Protein AF-A0A1T5G515-F1 (afdb_monomer)

Nearest PDB structures (foldseek):
  6vbw-assembly1_J  TM=4.768E-01  e=9.302E+00  Vibrio cholerae

Solvent-accessible surface area (backbone atoms only — not comparable to full-atom values): 10973 Å² total; per-residue (Å²): 131,58,73,65,57,52,53,51,50,51,51,45,52,63,65,64,45,86,88,60,91,47,88,76,39,60,44,52,40,51,54,46,49,54,49,46,49,58,77,74,42,85,74,86,84,87,85,84,87,73,62,71,90,48,44,36,46,55,65,57,48,12,61,75,69,73,47,53,55,71,55,45,55,53,39,45,76,48,41,49,57,68,48,75,55,94,92,37,70,27,32,40,53,55,47,53,58,37,51,69,38,70,70,50,32,50,50,40,29,52,52,40,53,52,51,49,65,59,70,44,48,66,66,55,51,42,49,56,42,48,51,54,49,49,52,49,27,64,74,74,71,47,54,64,62,80,78,46,59,86,55,53,69,78,59,42,67,70,42,96,58,24,67,60,55,50,52,48,51,49,42,54,54,50,46,54,53,44,52,52,51,52,51,52,58,57,65,73,77,110

Radius of gyration: 21.49 Å; Cα contacts (8 Å, |Δi|>4): 144; chains: 1; bounding box: 54×38×51 Å

Sequence (190 aa):
MSDTIKLVFDQVLELLDEKNQKTNELSAVKLAFEKLFLETTDCGYIDYDYDIAELVSTEQAAEYLGVSKPTIYKYLNNGLEYKIINNVKKIPRVALKLWSDPVTSFEMQRIHQEKNSRAQTLEEKLEVIQGRITEYEIEYGGEFEHLYGNKSDSLIDGLDEAVDVFDWKGYIVQKNALLKQIQAKKGTNA

Structure (mmCIF, N/CA/C/O backbone):
data_AF-A0A1T5G515-F1
#
_entry.id   AF-A0A1T5G515-F1
#
loop_
_atom_site.group_PDB
_atom_site.id
_atom_site.type_symbol
_atom_site.label_atom_id
_atom_site.label_alt_id
_atom_site.label_comp_id
_atom_site.label_asym_id
_atom_site.label_entity_id
_atom_site.label_seq_id
_atom_site.pdbx_PDB_ins_code
_atom_site.Cartn_x
_atom_site.Cartn_y
_atom_site.Cartn_z
_atom_site.occupancy
_atom_site.B_iso_or_equiv
_atom_site.auth_seq_id
_atom_site.auth_comp_id
_atom_site.auth_asym_id
_atom_site.auth_atom_id
_atom_site.pdbx_PDB_model_num
ATOM 1 N N . MET A 1 1 ? -26.666 -2.417 -12.170 1.00 52.91 1 MET A N 1
ATOM 2 C CA . MET A 1 1 ? -25.825 -2.658 -10.980 1.00 52.91 1 MET A CA 1
ATOM 3 C C . MET A 1 1 ? -25.351 -4.096 -11.075 1.00 52.91 1 MET A C 1
ATOM 5 O O . MET A 1 1 ? -26.211 -4.951 -11.242 1.00 52.91 1 MET A O 1
ATOM 9 N N . SER A 1 2 ? -24.036 -4.332 -11.106 1.00 73.88 2 SER A N 1
ATOM 10 C CA . SER A 1 2 ? -23.461 -5.687 -11.166 1.00 73.88 2 SER A CA 1
ATOM 11 C C . SER A 1 2 ? -23.929 -6.515 -9.963 1.00 73.88 2 SER A C 1
ATOM 13 O O . SER A 1 2 ? -24.094 -5.954 -8.878 1.00 73.88 2 SER A O 1
ATOM 15 N N . ASP A 1 3 ? -24.129 -7.822 -10.137 1.00 74.62 3 ASP A N 1
ATOM 16 C CA . ASP A 1 3 ? -24.513 -8.732 -9.047 1.00 74.62 3 ASP A CA 1
ATOM 17 C C . ASP A 1 3 ? -23.474 -8.734 -7.910 1.00 74.62 3 ASP A C 1
ATOM 19 O O . ASP A 1 3 ? -23.836 -8.850 -6.742 1.00 74.62 3 ASP A O 1
ATOM 23 N N . THR A 1 4 ? -22.201 -8.479 -8.230 1.00 67.88 4 THR A N 1
ATOM 24 C CA . THR A 1 4 ? -21.120 -8.281 -7.250 1.00 67.88 4 THR A CA 1
ATOM 25 C C . THR A 1 4 ? -21.356 -7.051 -6.373 1.00 67.88 4 THR A C 1
ATOM 27 O O . THR A 1 4 ? -21.221 -7.127 -5.158 1.00 67.88 4 THR A O 1
ATOM 30 N N . ILE A 1 5 ? -21.790 -5.935 -6.969 1.00 64.38 5 ILE A N 1
ATOM 31 C CA . ILE A 1 5 ? -22.026 -4.678 -6.241 1.00 64.38 5 ILE A CA 1
ATOM 32 C C . ILE A 1 5 ? -23.189 -4.842 -5.264 1.00 64.38 5 ILE A C 1
ATOM 34 O O . ILE A 1 5 ? -23.110 -4.358 -4.140 1.00 64.38 5 ILE A O 1
ATOM 38 N N . LYS A 1 6 ? -24.256 -5.546 -5.668 1.00 69.62 6 LYS A N 1
ATOM 39 C CA . LYS A 1 6 ? -25.372 -5.853 -4.764 1.00 69.62 6 LYS A CA 1
ATOM 40 C C . LYS A 1 6 ? -24.917 -6.716 -3.593 1.00 69.62 6 LYS A C 1
ATOM 42 O O . LYS A 1 6 ? -25.224 -6.379 -2.461 1.00 69.62 6 LYS A O 1
ATOM 47 N N . LEU A 1 7 ? -24.126 -7.758 -3.857 1.00 73.38 7 LEU A N 1
ATOM 48 C CA . LEU A 1 7 ? -23.603 -8.638 -2.812 1.00 73.38 7 LEU A CA 1
ATOM 49 C C . LEU A 1 7 ? -22.759 -7.874 -1.780 1.00 73.38 7 LEU A C 1
ATOM 51 O O . LEU A 1 7 ? -22.952 -8.057 -0.582 1.00 73.38 7 LEU A O 1
ATOM 55 N N . VAL A 1 8 ? -21.845 -7.008 -2.228 1.00 65.88 8 VAL A N 1
ATOM 56 C CA . VAL A 1 8 ? -21.002 -6.210 -1.321 1.00 65.88 8 VAL A CA 1
ATOM 57 C C . VAL A 1 8 ? -21.834 -5.170 -0.568 1.00 65.88 8 VAL A C 1
ATOM 59 O O . VAL A 1 8 ? -21.618 -4.955 0.622 1.00 65.88 8 VAL A O 1
ATOM 62 N N . PHE A 1 9 ? -22.813 -4.549 -1.226 1.00 65.94 9 PHE A N 1
ATOM 63 C CA . PHE A 1 9 ? -23.713 -3.592 -0.586 1.00 65.94 9 PHE A CA 1
ATOM 64 C C . PHE A 1 9 ? -24.582 -4.253 0.493 1.00 65.94 9 PHE A C 1
ATOM 66 O O . PHE A 1 9 ? -24.676 -3.729 1.601 1.00 65.94 9 PHE A O 1
ATOM 73 N N . ASP A 1 10 ? -25.140 -5.430 0.210 1.00 70.12 10 ASP A N 1
ATOM 74 C CA . ASP A 1 10 ? -25.939 -6.205 1.160 1.00 70.12 10 ASP A CA 1
ATOM 75 C C . ASP A 1 10 ? -25.084 -6.673 2.353 1.00 70.12 10 ASP A C 1
ATOM 77 O O . ASP A 1 10 ? -25.526 -6.564 3.494 1.00 70.12 10 ASP A O 1
ATOM 81 N N . GLN A 1 11 ? -23.828 -7.082 2.124 1.00 67.38 11 GLN A N 1
ATOM 82 C CA . GLN A 1 11 ? -22.871 -7.398 3.198 1.00 67.38 11 GLN A CA 1
ATOM 83 C C . GLN A 1 11 ? -22.553 -6.184 4.079 1.00 67.38 11 GLN A C 1
ATOM 85 O O . GLN A 1 11 ? -22.470 -6.310 5.299 1.00 67.38 11 GLN A O 1
ATOM 90 N N . VAL A 1 12 ? -22.369 -5.001 3.484 1.00 65.25 12 VAL A N 1
ATOM 91 C CA . VAL A 1 12 ? -22.140 -3.760 4.240 1.00 65.25 12 VAL A CA 1
ATOM 92 C C . VAL A 1 12 ? -23.368 -3.406 5.078 1.00 65.25 12 VAL A C 1
ATOM 94 O O . VAL A 1 12 ? -23.212 -3.041 6.239 1.00 65.25 12 VAL A O 1
ATOM 97 N N . LEU A 1 13 ? -24.576 -3.535 4.523 1.00 66.00 13 LEU A N 1
ATOM 98 C CA . LEU A 1 13 ? -25.821 -3.279 5.250 1.00 66.00 13 LEU A CA 1
ATOM 99 C C . LEU A 1 13 ? -26.044 -4.273 6.396 1.00 66.00 13 LEU A C 1
ATOM 101 O O . LEU A 1 13 ? -26.447 -3.858 7.477 1.00 66.00 13 LEU A O 1
ATOM 105 N N . GLU A 1 14 ? -25.741 -5.555 6.188 1.00 68.25 14 GLU A N 1
ATOM 106 C CA . GLU A 1 14 ? -25.847 -6.593 7.221 1.00 68.25 14 GLU A CA 1
ATOM 107 C C . GLU A 1 14 ? -24.854 -6.357 8.370 1.00 68.25 14 GLU A C 1
ATOM 109 O O . GLU A 1 14 ? -25.210 -6.509 9.536 1.00 68.25 14 GLU A O 1
ATOM 114 N N . LEU A 1 15 ? -23.636 -5.901 8.060 1.00 63.34 15 LEU A N 1
ATOM 115 C CA . LEU A 1 15 ? -22.627 -5.531 9.060 1.00 63.34 15 LEU A CA 1
ATOM 116 C C . LEU A 1 15 ? -22.927 -4.205 9.789 1.00 63.34 15 LEU A C 1
ATOM 118 O O . LEU A 1 15 ? -22.277 -3.902 10.787 1.00 63.34 15 LEU A O 1
ATOM 122 N N . LEU A 1 16 ? -23.856 -3.388 9.282 1.00 59.28 16 LEU A N 1
ATOM 123 C CA . LEU A 1 16 ? -24.266 -2.114 9.887 1.00 59.28 16 LEU A CA 1
ATOM 124 C C . LEU A 1 16 ? -25.575 -2.219 10.690 1.00 59.28 16 LEU A C 1
ATOM 126 O O . LEU A 1 16 ? -25.936 -1.252 11.364 1.00 59.28 16 LEU A O 1
ATOM 130 N N . ASP A 1 17 ? -26.284 -3.352 10.633 1.00 60.28 17 ASP A N 1
ATOM 131 C CA . ASP A 1 17 ? -27.550 -3.540 11.346 1.00 60.28 17 ASP A CA 1
ATOM 132 C C . ASP A 1 17 ? -27.329 -3.601 12.874 1.00 60.28 17 ASP A C 1
ATOM 134 O O . ASP A 1 17 ? -26.417 -4.255 13.387 1.00 60.28 17 ASP A O 1
ATOM 138 N N . GLU A 1 18 ? -28.182 -2.904 13.629 1.00 51.38 18 GLU A N 1
ATOM 139 C CA . GLU A 1 18 ? -27.970 -2.484 15.029 1.00 51.38 18 GLU A CA 1
ATOM 140 C C . GLU A 1 18 ? -27.749 -3.637 16.029 1.00 51.38 18 GLU A C 1
ATOM 142 O O . GLU A 1 18 ? -27.322 -3.421 17.166 1.00 51.38 18 GLU A O 1
ATOM 147 N N . LYS A 1 19 ? -28.029 -4.882 15.634 1.00 51.25 19 LYS A N 1
ATOM 148 C CA . LYS A 1 19 ? -27.997 -6.057 16.515 1.00 51.25 19 LYS A CA 1
ATOM 149 C C . LYS A 1 19 ? -26.607 -6.600 16.816 1.00 51.25 19 LYS A C 1
ATOM 151 O O . LYS A 1 19 ? -26.503 -7.463 17.690 1.00 51.25 19 LYS A O 1
ATOM 156 N N . ASN A 1 20 ? -25.564 -6.132 16.134 1.00 49.09 20 ASN A N 1
ATOM 157 C CA . ASN A 1 20 ? -24.296 -6.853 16.119 1.00 49.09 20 ASN A CA 1
ATOM 158 C C . ASN A 1 20 ? -23.085 -6.052 16.636 1.00 49.09 20 ASN A C 1
ATOM 160 O O . ASN A 1 20 ? -21.952 -6.508 16.534 1.00 49.09 20 ASN A O 1
ATOM 164 N N . GLN A 1 21 ? -23.333 -4.951 17.369 1.00 50.31 21 GLN A N 1
ATOM 165 C CA . GLN A 1 21 ? -22.323 -4.138 18.068 1.00 50.31 21 GLN A CA 1
ATOM 166 C C . GLN A 1 21 ? -21.426 -4.942 19.037 1.00 50.31 21 GLN A C 1
ATOM 168 O O . GLN A 1 21 ? -21.560 -4.923 20.261 1.00 50.31 21 GLN A O 1
ATOM 173 N N . LYS A 1 22 ? -20.419 -5.608 18.480 1.00 52.12 22 LYS A N 1
ATOM 174 C CA . LYS A 1 22 ? -19.165 -5.966 19.126 1.00 52.12 22 LYS A CA 1
ATOM 175 C C . LYS A 1 22 ? -18.059 -5.358 18.284 1.00 52.12 22 LYS A C 1
ATOM 177 O O . LYS A 1 22 ? -18.071 -5.426 17.063 1.00 52.12 22 LYS A O 1
ATOM 182 N N . THR A 1 23 ? -17.034 -4.832 18.937 1.00 51.69 23 THR A N 1
ATOM 183 C CA . THR A 1 23 ? -15.851 -4.164 18.361 1.00 51.69 23 THR A CA 1
ATOM 184 C C . THR A 1 23 ? -15.094 -4.981 17.291 1.00 51.69 23 THR A C 1
ATOM 186 O O . THR A 1 23 ? -14.143 -4.487 16.687 1.00 51.69 23 THR A O 1
ATOM 189 N N . ASN A 1 24 ? -15.463 -6.248 17.062 1.00 52.06 24 ASN A N 1
ATOM 190 C CA . ASN A 1 24 ? -15.015 -7.083 15.942 1.00 52.06 24 ASN A CA 1
ATOM 191 C C . ASN A 1 24 ? -15.621 -6.687 14.589 1.00 52.06 24 ASN A C 1
ATOM 193 O O . ASN A 1 24 ? -15.026 -7.022 13.571 1.00 52.06 24 ASN A O 1
ATOM 197 N N . GLU A 1 25 ? -16.712 -5.926 14.561 1.00 67.75 25 GLU A N 1
ATOM 198 C CA . GLU A 1 25 ? -17.384 -5.576 13.309 1.00 67.75 25 GLU A CA 1
ATOM 199 C C . GLU A 1 25 ? -16.810 -4.350 12.617 1.00 67.75 25 GLU A C 1
ATOM 201 O O . GLU A 1 25 ? -16.737 -4.330 11.396 1.00 67.75 25 GLU A O 1
ATOM 206 N N . LEU A 1 26 ? -16.309 -3.357 13.360 1.00 75.88 26 LEU A N 1
ATOM 207 C CA . LEU A 1 26 ? -15.857 -2.099 12.751 1.00 75.88 26 LEU A CA 1
ATOM 208 C C . LEU A 1 26 ? -14.716 -2.306 11.741 1.00 75.88 26 LEU A C 1
ATOM 210 O O . LEU A 1 26 ? -14.682 -1.667 10.693 1.00 75.88 26 LEU A O 1
ATOM 214 N N . SER A 1 27 ? -13.797 -3.228 12.037 1.00 81.94 27 SER A N 1
ATOM 215 C CA . SER A 1 27 ? -12.738 -3.636 11.109 1.00 81.94 27 SER A CA 1
ATOM 216 C C . SER A 1 27 ? -13.316 -4.243 9.826 1.00 81.94 27 SER A C 1
ATOM 218 O O . SER A 1 27 ? -12.901 -3.863 8.732 1.00 81.94 27 SER A O 1
ATOM 220 N N . ALA A 1 28 ? -14.295 -5.143 9.951 1.00 81.81 28 ALA A N 1
ATOM 221 C CA . ALA A 1 28 ? -14.944 -5.790 8.815 1.00 81.81 28 ALA A CA 1
ATOM 222 C C . ALA A 1 28 ? -15.754 -4.789 7.977 1.00 81.81 28 ALA A C 1
ATOM 224 O O . ALA A 1 28 ? -15.587 -4.749 6.762 1.00 81.81 28 ALA A O 1
ATOM 225 N N . VAL A 1 29 ? -16.542 -3.925 8.626 1.00 83.12 29 VAL A N 1
ATOM 226 C CA . VAL A 1 29 ? -17.291 -2.828 7.992 1.00 83.12 29 VAL A CA 1
ATOM 227 C C . VAL A 1 29 ? -16.348 -1.917 7.220 1.00 83.12 29 VAL A C 1
ATOM 229 O O . VAL A 1 29 ? -16.589 -1.637 6.049 1.00 83.12 29 VAL A O 1
ATOM 232 N N . LYS A 1 30 ? -15.246 -1.477 7.842 1.00 88.69 30 LYS A N 1
ATOM 233 C CA . LYS A 1 30 ? -14.261 -0.619 7.178 1.00 88.69 30 LYS A CA 1
ATOM 234 C C . LYS A 1 30 ? -13.705 -1.296 5.930 1.00 88.69 30 LYS A C 1
ATOM 236 O O . LYS A 1 30 ? -13.706 -0.683 4.870 1.00 88.69 30 LYS A O 1
ATOM 241 N N . LEU A 1 31 ? -13.268 -2.551 6.037 1.00 87.69 31 LEU A N 1
ATOM 242 C CA . LEU A 1 31 ? -12.714 -3.280 4.899 1.00 87.69 31 LEU A CA 1
ATOM 243 C C . LEU A 1 31 ? -13.749 -3.485 3.781 1.00 87.69 31 LEU A C 1
ATOM 245 O O . LEU A 1 31 ? -13.418 -3.330 2.608 1.00 87.69 31 LEU A O 1
ATOM 249 N N . ALA A 1 32 ? -14.996 -3.805 4.129 1.00 85.88 32 ALA A N 1
ATOM 250 C CA . ALA A 1 32 ? -16.083 -3.955 3.167 1.00 85.88 32 ALA A CA 1
ATOM 251 C C . ALA 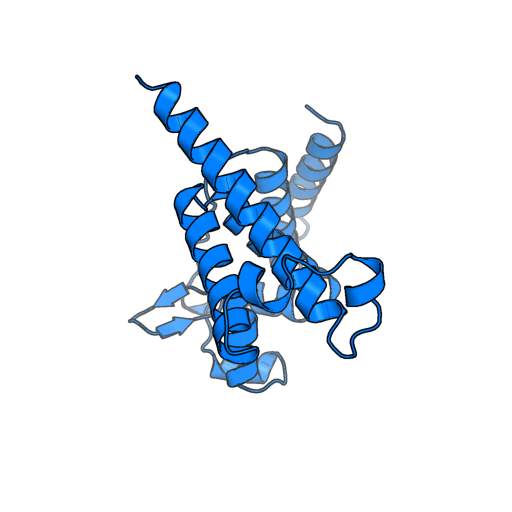A 1 32 ? -16.404 -2.626 2.466 1.00 85.88 32 ALA A C 1
ATOM 253 O O . ALA A 1 32 ? -16.562 -2.595 1.248 1.00 85.88 32 ALA A O 1
ATOM 254 N N . PHE A 1 33 ? -16.411 -1.516 3.206 1.00 87.19 33 PHE A N 1
ATOM 255 C CA . PHE A 1 33 ? -16.635 -0.185 2.648 1.00 87.19 33 PHE A CA 1
ATOM 256 C C . PHE A 1 33 ? -15.510 0.250 1.701 1.00 87.19 33 PHE A C 1
ATOM 258 O O . PHE A 1 33 ? -15.783 0.808 0.642 1.00 87.19 33 PHE A O 1
ATOM 265 N N . GLU A 1 34 ? -14.254 -0.063 2.032 1.00 91.00 34 GLU A N 1
ATOM 266 C CA . GLU A 1 34 ? -13.112 0.178 1.142 1.00 91.00 34 GLU A CA 1
ATOM 267 C C . GLU A 1 34 ? -13.255 -0.577 -0.185 1.00 91.00 34 GLU A C 1
ATOM 269 O O . GLU A 1 34 ? -13.043 -0.010 -1.258 1.00 91.00 34 GLU A O 1
ATOM 274 N N . LYS A 1 35 ? -13.659 -1.851 -0.122 1.00 89.38 35 LYS A N 1
ATOM 275 C CA . LYS A 1 35 ? -13.910 -2.673 -1.313 1.00 89.38 35 LYS A CA 1
ATOM 276 C C . LYS A 1 35 ? -15.066 -2.122 -2.136 1.00 89.38 35 LYS A C 1
ATOM 278 O O . LYS A 1 35 ? -14.901 -1.922 -3.333 1.00 89.38 35 LYS A O 1
ATOM 283 N N . LEU A 1 36 ? -16.188 -1.799 -1.492 1.00 86.25 36 LEU A N 1
ATOM 284 C CA . LEU A 1 36 ? -17.345 -1.200 -2.150 1.00 86.25 36 LEU A CA 1
ATOM 285 C C . LEU A 1 36 ? -16.960 0.091 -2.873 1.00 86.25 36 LEU A C 1
ATOM 287 O O . LEU A 1 36 ? -17.326 0.278 -4.030 1.00 86.25 36 LEU A O 1
ATOM 291 N N . PHE A 1 37 ? -16.205 0.972 -2.215 1.00 86.75 37 PHE A N 1
ATOM 292 C CA . PHE A 1 37 ? -15.731 2.208 -2.824 1.00 86.75 37 PHE A CA 1
ATOM 293 C C . PHE A 1 37 ? -14.895 1.926 -4.071 1.00 86.75 37 PHE A C 1
ATOM 295 O O . PHE A 1 37 ? -15.142 2.524 -5.119 1.00 86.75 37 PHE A O 1
ATOM 302 N N . LEU A 1 38 ? -13.951 0.986 -3.991 1.00 86.75 38 LEU A N 1
ATOM 303 C CA . LEU A 1 38 ? -13.148 0.622 -5.151 1.00 86.75 38 LEU A CA 1
ATOM 304 C C . LEU A 1 38 ? -13.998 -0.008 -6.268 1.00 86.75 38 LEU A C 1
ATOM 306 O O . LEU A 1 38 ? -13.814 0.315 -7.433 1.00 86.75 38 LEU A O 1
ATOM 310 N N . GLU A 1 39 ? -14.978 -0.844 -5.957 1.00 85.56 39 GLU A N 1
ATOM 311 C CA . GLU A 1 39 ? -15.808 -1.502 -6.975 1.00 85.56 39 GLU A CA 1
ATOM 312 C C . GLU A 1 39 ? -16.836 -0.577 -7.641 1.00 85.56 39 GLU A C 1
ATOM 314 O O . GLU A 1 39 ? -17.264 -0.837 -8.765 1.00 85.56 39 GLU A O 1
ATOM 319 N N . THR A 1 40 ? -17.258 0.487 -6.955 1.00 81.19 40 THR A N 1
ATOM 320 C CA . THR A 1 40 ? -18.357 1.359 -7.407 1.00 81.19 40 THR A CA 1
ATOM 321 C C . THR A 1 40 ? -17.905 2.707 -7.947 1.00 81.19 40 THR A C 1
ATOM 323 O O . THR A 1 40 ? -18.701 3.402 -8.581 1.00 81.19 40 THR A O 1
ATOM 326 N N . THR A 1 41 ? -16.651 3.087 -7.710 1.00 77.31 41 THR A N 1
ATOM 327 C CA . THR A 1 41 ? -16.100 4.372 -8.149 1.00 77.31 41 THR A CA 1
ATOM 328 C C . THR A 1 41 ? -14.852 4.163 -8.994 1.00 77.31 41 THR A C 1
ATOM 330 O O . THR A 1 41 ? -14.113 3.206 -8.781 1.00 77.31 41 THR A O 1
ATOM 333 N N . ASP A 1 42 ? -14.582 5.086 -9.914 1.00 70.69 42 ASP A N 1
ATOM 334 C CA . ASP A 1 42 ? -13.321 5.128 -10.669 1.00 70.69 42 ASP A CA 1
ATOM 335 C C . ASP A 1 42 ? -12.316 6.119 -10.053 1.00 70.69 42 ASP A C 1
ATOM 337 O O . ASP A 1 42 ? -11.106 6.001 -10.251 1.00 70.69 42 ASP A O 1
ATOM 341 N N . CYS A 1 43 ? -12.803 7.101 -9.287 1.00 66.81 43 CYS A N 1
ATOM 342 C CA . CYS A 1 43 ? -12.009 8.168 -8.683 1.00 66.81 43 CYS A CA 1
ATOM 343 C C . CYS A 1 43 ? -12.615 8.671 -7.360 1.00 66.81 43 CYS A C 1
ATOM 345 O O . CYS A 1 43 ? -13.781 8.421 -7.056 1.00 66.81 43 CYS A O 1
ATOM 347 N N . GLY A 1 44 ? -11.810 9.402 -6.583 1.00 70.69 44 GLY A N 1
ATOM 348 C CA . GLY A 1 44 ? -12.181 9.953 -5.276 1.00 70.69 44 GLY A CA 1
ATOM 349 C C . GLY A 1 44 ? -11.334 9.386 -4.137 1.00 70.69 44 GLY A C 1
ATOM 350 O O . GLY A 1 44 ? -10.373 8.650 -4.366 1.00 70.69 44 GLY A O 1
ATOM 351 N N . TYR A 1 45 ? -11.698 9.719 -2.901 1.00 79.19 45 TYR A N 1
ATOM 352 C CA . TYR A 1 45 ? -11.071 9.180 -1.696 1.00 79.19 45 TYR A CA 1
ATOM 353 C C . TYR A 1 45 ? -12.101 9.021 -0.577 1.00 79.19 45 TYR A C 1
ATOM 355 O O . TYR A 1 45 ? -13.114 9.718 -0.548 1.00 79.19 45 TYR A O 1
ATOM 363 N N . ILE A 1 46 ? -11.810 8.115 0.356 1.00 81.88 46 ILE A N 1
ATOM 364 C CA . ILE A 1 46 ? -12.516 8.022 1.633 1.00 81.88 46 ILE A CA 1
ATOM 365 C C . ILE A 1 46 ? -11.608 8.634 2.691 1.00 81.88 46 ILE A C 1
ATOM 367 O O . ILE A 1 46 ? -10.456 8.215 2.830 1.00 81.88 46 ILE A O 1
ATOM 371 N N . ASP A 1 47 ? -12.127 9.604 3.436 1.00 81.19 47 ASP A N 1
ATOM 372 C CA . ASP A 1 47 ? -11.461 10.124 4.623 1.00 81.19 47 ASP A CA 1
ATOM 373 C C . ASP A 1 47 ? -12.123 9.556 5.873 1.00 81.19 47 ASP A C 1
ATOM 375 O O . ASP A 1 47 ? -13.300 9.798 6.136 1.00 81.19 47 ASP A O 1
ATOM 379 N N . TYR A 1 48 ? -11.360 8.771 6.624 1.00 87.44 48 TYR A N 1
ATOM 380 C CA . TYR A 1 48 ? -11.777 8.285 7.930 1.00 87.44 48 TYR A CA 1
ATOM 381 C C . TYR A 1 48 ? -11.306 9.270 8.986 1.00 87.44 48 TYR A C 1
ATOM 383 O O . TYR A 1 48 ? -10.101 9.497 9.126 1.00 87.44 48 TYR A O 1
ATOM 39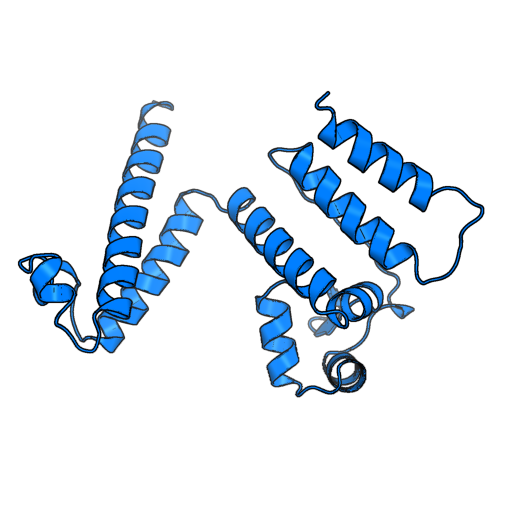1 N N . ASP A 1 49 ? -12.248 9.827 9.735 1.00 86.12 49 ASP A N 1
ATOM 392 C CA . ASP A 1 49 ? -11.936 10.584 10.937 1.00 86.12 49 ASP A CA 1
ATOM 393 C C . ASP A 1 49 ? -11.916 9.642 12.145 1.00 86.12 49 ASP A C 1
ATOM 395 O O . ASP A 1 49 ? -12.797 8.793 12.300 1.00 86.12 49 ASP A O 1
ATOM 399 N N . TYR A 1 50 ? -10.881 9.756 12.974 1.00 88.75 50 TYR A N 1
ATOM 400 C CA . TYR A 1 50 ? -10.683 8.891 14.135 1.00 88.75 50 TYR A CA 1
ATOM 401 C C . TYR A 1 50 ? -10.613 9.732 15.396 1.00 88.75 50 TYR A C 1
ATOM 403 O O . TYR A 1 50 ? -9.884 10.723 15.448 1.00 88.75 50 TYR A O 1
ATOM 411 N N . ASP A 1 51 ? -11.277 9.261 16.451 1.00 90.81 51 ASP A N 1
ATOM 412 C CA . ASP A 1 51 ? -11.029 9.781 17.790 1.00 90.81 51 ASP A CA 1
ATOM 413 C C . ASP A 1 51 ? -9.547 9.576 18.149 1.00 90.81 51 ASP A C 1
ATOM 415 O O . ASP A 1 51 ? -8.978 8.498 17.950 1.00 90.81 51 ASP A O 1
ATOM 419 N N . ILE A 1 52 ? -8.916 10.612 18.701 1.00 90.25 52 ILE A N 1
ATOM 420 C CA . ILE A 1 52 ? -7.523 10.586 19.155 1.00 90.25 52 ILE A CA 1
ATOM 421 C C . ILE A 1 52 ? -7.295 9.447 20.164 1.00 90.25 52 ILE A C 1
ATOM 423 O O . ILE A 1 52 ? -6.207 8.869 20.185 1.00 90.25 52 ILE A O 1
ATOM 427 N N . ALA A 1 53 ? -8.301 9.085 20.966 1.00 92.75 53 ALA A N 1
ATOM 428 C CA . ALA A 1 53 ? -8.230 7.965 21.906 1.00 92.75 53 ALA A CA 1
ATOM 429 C C . ALA A 1 53 ? -8.024 6.597 21.217 1.00 92.75 53 ALA A C 1
ATOM 431 O O . ALA A 1 53 ? -7.421 5.685 21.795 1.00 92.75 53 ALA A O 1
ATOM 432 N N . GLU A 1 54 ? -8.459 6.466 19.962 1.00 92.94 54 GLU A N 1
ATOM 433 C CA . GLU A 1 54 ? -8.315 5.260 19.138 1.00 92.94 54 GLU A CA 1
ATOM 434 C C . GLU A 1 54 ? -7.012 5.241 18.323 1.00 92.94 54 GLU A C 1
ATOM 436 O O . GLU A 1 54 ? -6.740 4.286 17.587 1.00 92.94 54 GLU A O 1
ATOM 441 N N . LEU A 1 55 ? -6.176 6.272 18.461 1.00 95.56 55 LEU A N 1
ATOM 442 C CA . LEU A 1 55 ? -4.902 6.407 17.770 1.00 95.56 55 LEU A CA 1
ATOM 443 C C . LEU A 1 55 ? -3.730 6.035 18.686 1.00 95.56 55 LEU A C 1
ATOM 445 O O . LEU A 1 55 ? -3.569 6.567 19.784 1.00 95.56 55 LEU A O 1
ATOM 449 N N . VAL A 1 56 ? -2.844 5.164 18.207 1.00 96.31 56 VAL A N 1
ATOM 450 C CA . VAL A 1 56 ? -1.666 4.711 18.963 1.00 96.31 56 VAL A CA 1
ATOM 451 C C . VAL A 1 56 ? -0.359 5.129 18.298 1.00 96.31 56 VAL A C 1
ATOM 453 O O . VAL A 1 56 ? -0.314 5.442 17.109 1.00 96.31 56 VAL A O 1
ATOM 456 N N . SER A 1 57 ? 0.729 5.186 19.068 1.00 95.62 57 SER A N 1
ATOM 457 C CA . SER A 1 57 ? 2.057 5.468 18.512 1.00 95.62 57 SER A CA 1
ATOM 458 C C . SER A 1 57 ? 2.638 4.268 17.757 1.00 95.62 57 SER A C 1
ATOM 460 O O . SER A 1 57 ? 2.168 3.137 17.880 1.00 95.62 57 SER A O 1
ATOM 462 N N . THR A 1 58 ? 3.714 4.504 17.006 1.00 94.19 58 THR A N 1
ATOM 463 C CA . THR A 1 58 ? 4.479 3.434 16.349 1.00 94.19 58 THR A CA 1
ATOM 464 C C . THR A 1 58 ? 5.055 2.411 17.331 1.00 94.19 58 THR A C 1
ATOM 466 O O . THR A 1 58 ? 5.170 1.242 16.991 1.00 94.19 58 THR A O 1
ATOM 469 N N . GLU A 1 59 ? 5.407 2.834 18.546 1.00 93.31 59 GLU A N 1
ATOM 470 C CA . GLU A 1 59 ? 5.906 1.968 19.619 1.00 93.31 59 GLU A CA 1
ATOM 471 C C . GLU A 1 59 ? 4.800 1.046 20.129 1.00 93.31 59 GLU A C 1
ATOM 473 O O . GLU A 1 59 ? 4.988 -0.162 20.192 1.00 93.31 59 GLU A O 1
ATOM 478 N N . GLN A 1 60 ? 3.624 1.608 20.416 1.00 96.69 60 GLN A N 1
ATOM 479 C CA . GLN A 1 60 ? 2.462 0.839 20.863 1.00 96.69 60 GLN A CA 1
ATOM 480 C C . GLN A 1 60 ? 1.970 -0.129 19.778 1.00 96.69 60 GLN A C 1
ATOM 482 O O . GLN A 1 60 ? 1.555 -1.242 20.080 1.00 96.69 60 GLN A O 1
ATOM 487 N N . ALA A 1 61 ? 2.038 0.272 18.506 1.00 96.38 61 ALA A N 1
ATOM 488 C CA . ALA A 1 61 ? 1.733 -0.601 17.376 1.00 96.38 61 ALA A CA 1
ATOM 489 C C . ALA A 1 61 ? 2.728 -1.763 17.242 1.00 96.38 61 ALA A C 1
ATOM 491 O O . ALA A 1 61 ? 2.320 -2.893 16.982 1.00 96.38 61 ALA A O 1
ATOM 492 N N . ALA A 1 62 ? 4.022 -1.487 17.424 1.00 95.19 62 ALA A N 1
ATOM 493 C CA . ALA A 1 62 ? 5.077 -2.496 17.401 1.00 95.19 62 ALA A CA 1
ATOM 494 C C . ALA A 1 62 ? 4.865 -3.541 18.505 1.00 95.19 62 ALA A C 1
ATOM 496 O O . ALA A 1 62 ? 4.911 -4.737 18.232 1.00 95.19 62 ALA A O 1
ATOM 497 N N . GLU A 1 63 ? 4.548 -3.083 19.719 1.00 97.25 63 GLU A N 1
ATOM 498 C CA . GLU A 1 63 ? 4.196 -3.945 20.849 1.00 97.25 63 GLU A CA 1
ATOM 499 C C . GLU A 1 63 ? 2.940 -4.779 20.559 1.00 97.25 63 GLU A C 1
ATOM 501 O O . GLU A 1 63 ? 2.967 -5.996 20.715 1.00 97.25 63 GLU A O 1
ATOM 506 N N . TYR A 1 64 ? 1.871 -4.150 20.058 1.00 96.12 64 TYR A N 1
ATOM 507 C CA . TYR A 1 64 ? 0.613 -4.828 19.735 1.00 96.12 64 TYR A CA 1
ATOM 508 C C . TYR A 1 64 ? 0.788 -5.948 18.698 1.00 96.12 64 TYR A C 1
ATOM 510 O O . TYR A 1 64 ? 0.196 -7.015 18.835 1.00 96.12 64 TYR A O 1
ATOM 518 N N . LEU A 1 65 ? 1.594 -5.711 17.659 1.00 93.56 65 LEU A N 1
ATOM 519 C CA . LEU A 1 65 ? 1.839 -6.681 16.588 1.00 93.56 65 LEU A CA 1
ATOM 520 C C . LEU A 1 65 ? 2.993 -7.651 16.896 1.00 93.56 65 LEU A C 1
ATOM 522 O O . LEU A 1 65 ? 3.239 -8.559 16.107 1.00 93.56 65 LEU A O 1
ATOM 526 N N . GLY A 1 66 ? 3.716 -7.469 18.006 1.00 96.00 66 GLY A N 1
ATOM 527 C CA . GLY A 1 66 ? 4.877 -8.292 18.352 1.00 96.00 66 GLY A CA 1
ATOM 528 C C . GLY A 1 66 ? 6.047 -8.146 17.371 1.00 96.00 66 GLY A C 1
ATOM 529 O O . GLY A 1 66 ? 6.774 -9.108 17.125 1.00 96.00 66 GLY A O 1
ATOM 530 N N . VAL A 1 67 ? 6.231 -6.959 16.783 1.00 93.69 67 VAL A N 1
ATOM 531 C CA . VAL A 1 67 ? 7.267 -6.679 15.773 1.00 93.69 67 VAL A CA 1
ATOM 532 C C . VAL A 1 67 ? 8.161 -5.508 16.176 1.00 93.69 67 VAL A C 1
ATOM 534 O O . VAL A 1 67 ? 7.905 -4.789 17.135 1.00 93.69 67 VAL A O 1
ATOM 537 N N . SER A 1 68 ? 9.233 -5.281 15.416 1.00 93.44 68 SER A N 1
ATOM 538 C CA . SER A 1 68 ? 10.112 -4.130 15.627 1.00 93.44 68 SER A CA 1
ATOM 539 C C . SER A 1 68 ? 9.492 -2.819 15.118 1.00 93.44 68 SER A C 1
ATOM 541 O O . SER A 1 68 ? 8.731 -2.804 14.148 1.00 93.44 68 SER A O 1
ATOM 543 N N . LYS A 1 69 ? 9.885 -1.679 15.701 1.00 89.81 69 LYS A N 1
ATOM 544 C CA . LYS A 1 69 ? 9.484 -0.348 15.209 1.00 89.81 69 LYS A CA 1
ATOM 545 C C . LYS A 1 69 ? 9.868 -0.108 13.730 1.00 89.81 69 LYS A C 1
ATOM 547 O O . LYS A 1 69 ? 9.024 0.398 12.992 1.00 89.81 69 LYS A O 1
ATOM 552 N N . PRO A 1 70 ? 11.065 -0.498 13.235 1.00 92.19 70 PRO A N 1
ATOM 553 C CA . PRO A 1 70 ? 11.365 -0.469 11.798 1.00 92.19 70 PRO A CA 1
ATOM 554 C C . PRO A 1 70 ? 10.381 -1.272 10.937 1.00 92.19 70 PRO A C 1
ATOM 556 O O . PRO A 1 70 ? 10.022 -0.831 9.847 1.00 92.19 70 PRO A O 1
ATOM 559 N N . THR A 1 71 ? 9.903 -2.421 11.427 1.00 90.75 71 THR A N 1
ATOM 560 C CA . THR A 1 71 ? 8.881 -3.220 10.734 1.00 90.75 71 THR A CA 1
ATOM 561 C C . THR A 1 71 ? 7.570 -2.447 10.591 1.00 90.75 71 THR A C 1
ATOM 563 O O . THR A 1 71 ? 6.979 -2.466 9.515 1.00 90.75 71 THR A O 1
ATOM 566 N N . ILE A 1 72 ? 7.158 -1.689 11.614 1.00 95.31 72 ILE A N 1
ATOM 567 C CA . ILE A 1 72 ? 5.977 -0.818 11.518 1.00 95.31 72 ILE A CA 1
ATOM 568 C C . ILE A 1 72 ? 6.131 0.195 10.385 1.00 95.31 72 ILE A C 1
ATOM 570 O O . ILE A 1 72 ? 5.213 0.338 9.588 1.00 95.31 72 ILE A O 1
ATOM 574 N N . TYR A 1 73 ? 7.287 0.848 10.234 1.00 87.94 73 TYR A N 1
ATOM 575 C CA . TYR A 1 73 ? 7.493 1.774 9.111 1.00 87.94 73 TYR A CA 1
ATOM 576 C C . TYR A 1 73 ? 7.380 1.092 7.744 1.00 87.94 73 TYR A C 1
ATOM 578 O O . TYR A 1 73 ? 6.822 1.689 6.825 1.00 87.94 73 TYR A O 1
ATOM 586 N N . LYS A 1 74 ? 7.837 -0.161 7.613 1.00 91.94 74 LYS A N 1
ATOM 587 C CA . LYS A 1 74 ? 7.604 -0.950 6.394 1.00 91.94 74 LYS A CA 1
ATOM 588 C C . LYS A 1 74 ? 6.111 -1.183 6.160 1.00 91.94 74 LYS A C 1
ATOM 590 O O . LYS A 1 74 ? 5.647 -1.004 5.043 1.00 91.94 74 LYS A O 1
ATOM 595 N N . TYR A 1 75 ? 5.347 -1.517 7.202 1.00 95.38 75 TYR A N 1
ATOM 596 C CA . TYR A 1 75 ? 3.894 -1.677 7.089 1.00 95.38 75 TYR A CA 1
ATOM 597 C C . TYR A 1 75 ? 3.196 -0.380 6.681 1.00 95.38 75 TYR A C 1
ATOM 599 O O . TYR A 1 75 ? 2.343 -0.419 5.802 1.00 95.38 75 TYR A O 1
ATOM 607 N N . LEU A 1 76 ? 3.596 0.768 7.240 1.00 91.62 76 LEU A N 1
ATOM 608 C CA . LEU A 1 76 ? 3.050 2.075 6.852 1.00 91.62 76 LEU A CA 1
ATOM 609 C C . LEU A 1 76 ? 3.261 2.359 5.361 1.00 91.62 76 LEU A C 1
ATOM 611 O O . LEU A 1 76 ? 2.346 2.821 4.689 1.00 91.62 76 LEU A O 1
ATOM 615 N N . ASN A 1 77 ? 4.446 2.038 4.839 1.00 87.25 77 ASN A N 1
ATOM 616 C CA . ASN A 1 77 ? 4.751 2.194 3.415 1.00 87.25 77 ASN A CA 1
ATOM 617 C C . ASN A 1 77 ? 3.989 1.197 2.526 1.00 87.25 77 ASN A C 1
ATOM 619 O O . ASN A 1 77 ? 3.832 1.446 1.337 1.00 87.25 77 ASN A O 1
ATOM 623 N N . ASN A 1 78 ? 3.513 0.089 3.097 1.00 89.62 78 ASN A N 1
ATOM 624 C CA . ASN A 1 78 ? 2.783 -0.959 2.386 1.00 89.62 78 ASN A CA 1
ATOM 625 C C . ASN A 1 78 ? 1.261 -0.872 2.579 1.00 89.62 78 ASN A C 1
ATOM 627 O O . ASN A 1 78 ? 0.549 -1.776 2.158 1.00 89.62 78 ASN A O 1
ATOM 631 N N . GLY A 1 79 ? 0.736 0.191 3.191 1.00 91.69 79 GLY A N 1
ATOM 632 C CA . GLY A 1 79 ? -0.710 0.412 3.296 1.00 91.69 79 GLY A CA 1
ATOM 633 C C . GLY A 1 79 ? -1.306 0.279 4.693 1.00 91.69 79 GLY A C 1
ATOM 634 O O . GLY A 1 79 ? -2.528 0.349 4.827 1.00 91.69 79 GLY A O 1
ATOM 635 N N . LEU A 1 80 ? -0.489 0.127 5.744 1.00 95.25 80 LEU A N 1
ATOM 636 C CA . LEU A 1 80 ? -0.980 0.285 7.112 1.00 95.25 80 LEU A CA 1
ATOM 637 C C . LEU A 1 80 ? -1.341 1.754 7.328 1.00 95.25 80 LEU A C 1
ATOM 639 O O . LEU A 1 80 ? -0.489 2.642 7.271 1.00 95.25 80 LEU A O 1
ATOM 643 N N . GLU A 1 81 ? -2.622 1.996 7.571 1.00 93.62 81 GLU A N 1
ATOM 644 C CA . GLU A 1 81 ? -3.173 3.340 7.676 1.00 93.62 81 GLU A CA 1
ATOM 645 C C . GLU A 1 81 ? -2.609 4.114 8.874 1.00 93.62 81 GLU A C 1
ATOM 647 O O . GLU A 1 81 ? -2.402 3.565 9.957 1.00 93.62 81 GLU A O 1
ATOM 652 N N . TYR A 1 82 ? -2.397 5.417 8.695 1.00 94.25 82 TYR A N 1
ATOM 653 C CA . TYR A 1 82 ? -1.997 6.317 9.768 1.00 94.25 82 TYR A CA 1
ATOM 654 C C . TYR A 1 82 ? -2.565 7.724 9.570 1.00 94.25 82 TYR A C 1
ATOM 656 O O . TYR A 1 82 ? -2.893 8.141 8.460 1.00 94.25 82 TYR A O 1
ATOM 664 N N . LYS A 1 83 ? -2.617 8.485 10.664 1.00 91.62 83 LYS A N 1
ATOM 665 C CA . LYS A 1 83 ? -2.873 9.927 10.688 1.00 91.62 83 LYS A CA 1
ATOM 666 C C . LYS A 1 83 ? -1.648 10.657 11.225 1.00 91.62 83 LYS A C 1
ATOM 668 O O . LYS A 1 83 ? -0.886 10.113 12.024 1.00 91.62 83 LYS A O 1
ATOM 673 N N . ILE A 1 84 ? -1.439 11.889 10.777 1.00 89.81 84 ILE A N 1
ATOM 674 C CA . ILE A 1 84 ? -0.397 12.764 11.318 1.00 89.81 84 ILE A CA 1
ATOM 675 C C . ILE A 1 84 ? -1.055 13.660 12.361 1.00 89.81 84 ILE A C 1
ATOM 677 O O . ILE A 1 84 ? -1.870 14.508 12.018 1.00 89.81 84 ILE A O 1
ATOM 681 N N . ILE A 1 85 ? -0.688 13.477 13.627 1.00 88.50 85 ILE A N 1
ATOM 682 C CA . ILE A 1 85 ? -1.162 14.298 14.744 1.00 88.50 85 ILE A CA 1
ATOM 683 C C . ILE A 1 85 ? 0.061 14.969 15.360 1.00 88.50 85 ILE A C 1
ATOM 685 O O . ILE A 1 85 ? 0.984 14.280 15.794 1.00 88.50 85 ILE A O 1
ATOM 689 N N . ASN A 1 86 ? 0.090 16.304 15.377 1.00 87.75 86 ASN A N 1
ATOM 690 C CA . ASN A 1 86 ? 1.227 17.089 15.873 1.00 87.75 86 ASN A CA 1
ATOM 691 C C . ASN A 1 86 ? 2.572 16.650 15.254 1.00 87.75 86 ASN A C 1
ATOM 693 O O . ASN A 1 86 ? 3.549 16.435 15.967 1.00 87.75 86 ASN A O 1
ATOM 697 N N . ASN A 1 87 ? 2.613 16.470 13.928 1.00 83.44 87 ASN A N 1
ATOM 698 C CA . ASN A 1 87 ? 3.781 15.976 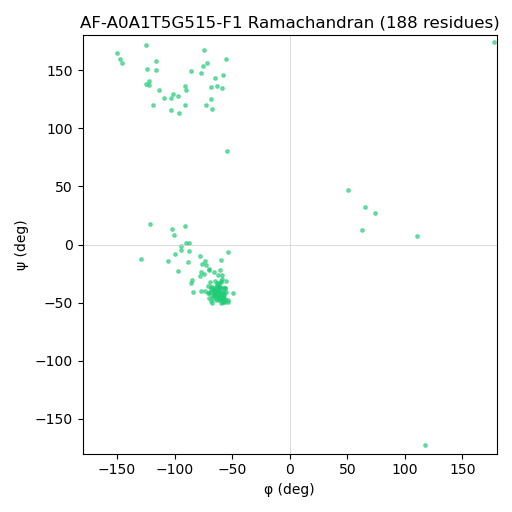13.178 1.00 83.44 87 ASN A CA 1
ATOM 699 C C . ASN A 1 87 ? 4.252 14.547 13.520 1.00 83.44 87 ASN A C 1
ATOM 701 O O . ASN A 1 87 ? 5.318 14.123 13.074 1.00 83.44 87 ASN A O 1
ATOM 705 N N . VAL A 1 88 ? 3.459 13.771 14.262 1.00 85.62 88 VAL A N 1
ATOM 706 C CA . VAL A 1 88 ? 3.771 12.382 14.616 1.00 85.62 88 VAL A CA 1
ATOM 707 C C . VAL A 1 88 ? 2.782 11.439 13.940 1.00 85.62 88 VAL A C 1
ATOM 709 O O . VAL A 1 88 ? 1.570 11.650 13.997 1.00 85.62 88 VAL A O 1
ATOM 712 N N . LYS A 1 89 ? 3.294 10.370 13.318 1.00 90.00 89 LYS A N 1
ATOM 713 C CA . LYS A 1 89 ? 2.454 9.305 12.755 1.00 90.00 89 LYS A CA 1
ATOM 714 C C . LYS A 1 89 ? 1.778 8.530 13.886 1.00 90.00 89 LYS A C 1
ATOM 716 O O . LYS A 1 89 ? 2.448 8.020 14.787 1.00 90.00 89 LYS A O 1
ATOM 721 N N . LYS A 1 90 ? 0.456 8.441 13.819 1.00 94.56 90 LYS A N 1
ATOM 722 C CA . LYS A 1 90 ? -0.390 7.695 14.743 1.00 94.56 90 LYS A CA 1
ATOM 723 C C . LYS A 1 90 ? -1.251 6.708 13.972 1.00 94.56 90 LYS A C 1
ATOM 725 O O . LYS A 1 90 ? -1.766 7.040 12.910 1.00 94.56 90 LYS A O 1
ATOM 730 N N . ILE A 1 91 ? -1.384 5.502 14.498 1.00 96.94 91 ILE A N 1
ATOM 731 C CA . ILE A 1 91 ? -2.003 4.377 13.802 1.00 96.94 91 ILE A CA 1
ATOM 732 C C . ILE A 1 91 ? -3.351 4.090 14.468 1.00 96.94 91 ILE A C 1
ATOM 734 O O . ILE A 1 91 ? -3.379 3.910 15.687 1.00 96.94 91 ILE A O 1
ATOM 738 N N . PRO A 1 92 ? -4.466 4.047 13.723 1.00 95.94 92 PRO A N 1
ATOM 739 C CA . PRO A 1 92 ? -5.755 3.655 14.280 1.00 95.94 92 PRO A CA 1
ATOM 740 C C . PRO A 1 92 ? -5.740 2.209 14.788 1.00 95.94 92 PRO A C 1
ATOM 742 O O . PRO A 1 92 ? -5.270 1.304 14.093 1.00 95.94 92 PRO A O 1
ATOM 745 N N . ARG A 1 93 ? -6.319 1.944 15.966 1.00 94.44 93 ARG A N 1
ATOM 746 C CA . ARG A 1 93 ? -6.441 0.574 16.510 1.00 94.44 93 ARG A CA 1
ATOM 747 C C . ARG A 1 93 ? -7.176 -0.371 15.561 1.00 94.44 93 ARG A C 1
ATOM 749 O O . ARG A 1 93 ? -6.785 -1.529 15.428 1.00 94.44 93 ARG A O 1
ATOM 756 N N . VAL A 1 94 ? -8.197 0.126 14.860 1.00 92.19 94 VAL A N 1
ATOM 757 C CA . VAL A 1 94 ? -8.940 -0.648 13.851 1.00 92.19 94 VAL A CA 1
ATOM 758 C C . VAL A 1 94 ? -8.037 -1.120 12.704 1.00 92.19 94 VAL A C 1
ATOM 760 O O . VAL A 1 94 ? -8.195 -2.248 12.234 1.00 92.19 94 VAL A O 1
ATOM 763 N N . ALA A 1 95 ? -7.057 -0.301 12.302 1.00 94.25 95 ALA A N 1
ATOM 764 C CA . ALA A 1 95 ? -6.088 -0.647 11.269 1.00 94.25 95 ALA A CA 1
ATOM 765 C C . ALA A 1 95 ? -5.109 -1.714 11.773 1.00 94.25 95 ALA A C 1
ATOM 767 O O . ALA A 1 95 ? -4.857 -2.680 11.065 1.00 94.25 95 ALA A O 1
ATOM 768 N N . LEU A 1 96 ? -4.629 -1.610 13.019 1.00 95.06 96 LEU A N 1
ATOM 769 C CA . LEU A 1 96 ? -3.784 -2.652 13.625 1.00 95.06 96 LEU A CA 1
ATOM 770 C C . LEU A 1 96 ? -4.502 -3.990 13.748 1.00 95.06 96 LEU A C 1
ATOM 772 O O . LEU A 1 96 ? -3.906 -5.037 13.514 1.00 95.06 96 LEU A O 1
ATOM 776 N N . LYS A 1 97 ? -5.788 -3.960 14.092 1.00 92.62 97 LYS A N 1
ATOM 777 C CA . LYS A 1 97 ? -6.611 -5.162 14.168 1.00 92.62 97 LYS A CA 1
ATOM 778 C C . LYS A 1 97 ? -6.737 -5.846 12.809 1.00 92.62 97 LYS A C 1
ATOM 780 O O . LYS A 1 97 ? -6.497 -7.044 12.724 1.00 92.62 97 LYS A O 1
ATOM 785 N N . LEU A 1 98 ? -7.023 -5.087 11.752 1.00 92.19 98 LEU A N 1
ATOM 786 C CA . LEU A 1 98 ? -7.008 -5.612 10.383 1.00 92.19 98 LEU A CA 1
ATOM 787 C C . LEU A 1 98 ? -5.613 -6.083 9.952 1.00 92.19 98 LEU A C 1
ATOM 789 O O . LEU A 1 98 ? -5.485 -7.040 9.201 1.00 92.19 98 LEU A O 1
ATOM 793 N N . TRP A 1 99 ? -4.551 -5.444 10.430 1.00 95.38 99 TRP A N 1
ATOM 794 C CA . TRP A 1 99 ? -3.193 -5.836 10.065 1.00 95.38 99 TRP A CA 1
ATOM 795 C C . TRP A 1 99 ? -2.700 -7.090 10.796 1.00 95.38 99 TRP A C 1
ATOM 797 O O . TRP A 1 99 ? -1.791 -7.762 10.319 1.00 95.38 99 TRP A O 1
ATOM 807 N N . SER A 1 100 ? -3.275 -7.395 11.963 1.00 93.56 100 SER A N 1
ATOM 808 C CA . SER A 1 100 ? -2.880 -8.553 12.773 1.00 93.56 100 SER A CA 1
ATOM 809 C C . SER A 1 100 ? -3.270 -9.898 12.163 1.00 93.56 100 SER A C 1
ATOM 811 O O . SER A 1 100 ? -2.640 -10.905 12.479 1.00 93.56 100 SER A O 1
ATOM 813 N N . ASP A 1 101 ? -4.267 -9.919 11.275 1.00 91.62 101 ASP A N 1
ATOM 814 C CA . ASP A 1 101 ? -4.632 -11.106 10.510 1.00 91.62 101 ASP A CA 1
ATOM 815 C C . ASP A 1 101 ? -3.986 -11.068 9.105 1.00 91.62 101 ASP A C 1
ATOM 817 O O . ASP A 1 101 ? -4.121 -10.075 8.379 1.00 91.62 101 ASP A O 1
ATOM 821 N N . PRO A 1 102 ? -3.263 -12.127 8.686 1.00 90.31 102 PRO A N 1
ATOM 822 C CA . PRO A 1 102 ? -2.584 -12.164 7.393 1.00 90.31 102 PRO A CA 1
ATOM 823 C C . PRO A 1 102 ? -3.515 -11.963 6.193 1.00 90.31 102 PRO A C 1
ATOM 825 O O . PRO A 1 102 ? -3.127 -11.289 5.240 1.00 90.31 102 PRO A O 1
ATOM 828 N N . VAL A 1 103 ? -4.739 -12.501 6.237 1.00 91.81 103 VAL A N 1
ATOM 829 C CA . VAL A 1 103 ? -5.698 -12.390 5.128 1.00 91.81 103 VAL A CA 1
ATOM 830 C C . VAL A 1 103 ? -6.140 -10.940 4.979 1.00 91.81 103 VAL A C 1
ATOM 832 O O . VAL A 1 103 ? -6.042 -10.368 3.891 1.00 91.81 103 VAL A O 1
ATOM 835 N N . THR A 1 104 ? -6.566 -10.301 6.068 1.00 90.94 104 THR A N 1
ATOM 836 C CA . THR A 1 104 ? -6.995 -8.900 6.012 1.00 90.94 104 THR A CA 1
ATOM 837 C C . THR A 1 104 ? -5.835 -7.936 5.765 1.00 90.94 104 THR A C 1
ATOM 839 O O . THR A 1 104 ? -6.026 -6.946 5.062 1.00 90.94 104 THR A O 1
ATOM 842 N N . SER A 1 105 ? -4.621 -8.224 6.247 1.00 92.75 105 SER A N 1
ATOM 843 C CA . SER A 1 105 ? -3.442 -7.394 5.955 1.00 92.75 105 SER A CA 1
ATOM 844 C C . SER A 1 105 ? -3.029 -7.451 4.480 1.00 92.75 105 SER A C 1
ATOM 846 O O . SER A 1 105 ? -2.631 -6.428 3.920 1.00 92.75 105 SER A O 1
ATOM 848 N N . PHE A 1 106 ? -3.159 -8.607 3.821 1.00 92.94 106 PHE A N 1
ATOM 849 C CA . PHE A 1 106 ? -2.936 -8.728 2.380 1.00 92.94 106 PHE A CA 1
ATOM 850 C C . PHE A 1 106 ? -3.986 -7.940 1.588 1.00 92.94 106 PHE A C 1
ATOM 852 O O . PHE A 1 106 ? -3.646 -7.195 0.670 1.00 92.94 106 PHE A O 1
ATOM 859 N N . GLU A 1 107 ? -5.257 -8.025 1.989 1.00 92.94 107 GLU A N 1
ATOM 860 C CA . GLU A 1 107 ? -6.323 -7.225 1.379 1.00 92.94 107 GLU A CA 1
ATOM 861 C C . GLU A 1 107 ? -6.081 -5.720 1.538 1.00 92.94 107 GLU A C 1
ATOM 863 O O . GLU A 1 107 ? -6.248 -4.971 0.577 1.00 92.94 107 GLU A O 1
ATOM 868 N N . MET A 1 108 ? -5.639 -5.262 2.713 1.00 94.19 108 MET A N 1
ATOM 869 C CA . MET A 1 108 ? -5.286 -3.854 2.920 1.00 94.19 108 MET A CA 1
ATOM 870 C C . MET A 1 108 ? -4.137 -3.405 2.012 1.00 94.19 108 MET A C 1
ATOM 872 O O . MET A 1 108 ? -4.200 -2.311 1.451 1.00 94.19 108 MET A O 1
ATOM 876 N N . GLN A 1 109 ? -3.115 -4.246 1.828 1.00 94.56 109 GLN A N 1
ATOM 877 C CA . GLN A 1 109 ? -2.018 -3.967 0.899 1.00 94.56 109 GLN A CA 1
ATOM 878 C C . GLN A 1 109 ? -2.530 -3.847 -0.540 1.00 94.56 109 GLN A C 1
ATOM 880 O O . GLN A 1 109 ? -2.202 -2.878 -1.224 1.00 94.56 109 GLN A O 1
ATOM 885 N N . ARG A 1 110 ? -3.389 -4.772 -0.990 1.00 93.88 110 ARG A N 1
ATOM 886 C CA . ARG A 1 110 ? -4.016 -4.708 -2.320 1.00 93.88 110 ARG A CA 1
ATOM 887 C C . ARG A 1 110 ? -4.813 -3.415 -2.505 1.00 93.88 110 ARG A C 1
ATOM 889 O O . ARG A 1 110 ? -4.603 -2.707 -3.486 1.00 93.88 110 ARG A O 1
ATOM 896 N N . ILE A 1 111 ? -5.671 -3.074 -1.542 1.00 92.44 111 ILE A N 1
ATOM 897 C CA . ILE A 1 111 ? -6.475 -1.839 -1.545 1.00 92.44 111 ILE A CA 1
ATOM 898 C C . ILE A 1 111 ? -5.575 -0.605 -1.635 1.00 92.44 111 ILE A C 1
ATOM 900 O O . ILE A 1 111 ? -5.856 0.311 -2.406 1.00 92.44 111 ILE A O 1
ATOM 904 N N . HIS A 1 112 ? -4.478 -0.576 -0.877 1.00 92.00 112 HIS A N 1
ATOM 905 C CA . HIS A 1 112 ? -3.515 0.518 -0.929 1.00 92.00 112 HIS A CA 1
ATOM 906 C C . HIS A 1 112 ? -2.895 0.668 -2.326 1.00 92.00 112 HIS A C 1
ATOM 908 O O . HIS A 1 112 ? -2.867 1.776 -2.863 1.00 92.00 112 HIS A O 1
ATOM 914 N N . GLN A 1 113 ? -2.472 -0.434 -2.951 1.00 89.25 113 GLN A 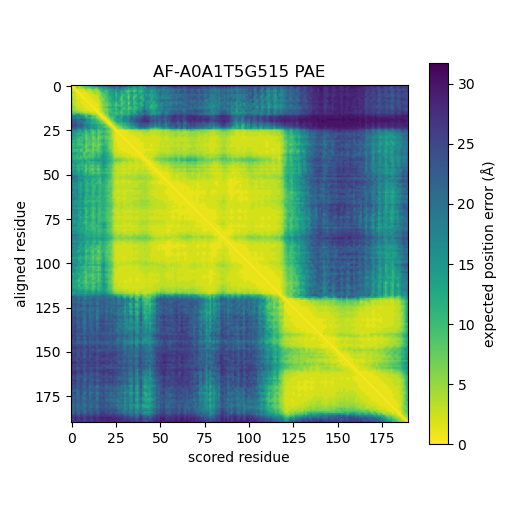N 1
ATOM 915 C CA . GLN A 1 113 ? -1.922 -0.406 -4.311 1.00 89.25 113 GLN A CA 1
ATOM 916 C C . GLN A 1 113 ? -2.957 0.035 -5.354 1.00 89.25 113 GLN A C 1
ATOM 918 O O . GLN A 1 113 ? -2.644 0.822 -6.247 1.00 89.25 113 GLN A O 1
ATOM 923 N N . GLU A 1 114 ? -4.208 -0.406 -5.225 1.00 89.44 114 GLU A N 1
ATOM 924 C CA . GLU A 1 114 ? -5.289 0.014 -6.121 1.00 89.44 114 GLU A CA 1
ATOM 925 C C . GLU A 1 114 ? -5.598 1.505 -5.990 1.00 89.44 114 GLU A C 1
ATOM 927 O O . GLU A 1 114 ? -5.719 2.200 -7.001 1.00 89.44 114 GLU A O 1
ATOM 932 N N . LYS A 1 115 ? -5.656 2.027 -4.759 1.00 85.75 115 LYS A N 1
ATOM 933 C CA . LYS A 1 115 ? -5.815 3.465 -4.510 1.00 85.75 115 LYS A CA 1
ATOM 934 C C . LYS A 1 115 ? -4.657 4.271 -5.089 1.00 85.75 115 LYS A C 1
ATOM 936 O O . LYS A 1 115 ? -4.907 5.271 -5.757 1.00 85.75 115 LYS A O 1
ATOM 941 N N . ASN A 1 116 ? -3.415 3.821 -4.904 1.00 82.19 116 ASN A N 1
ATOM 942 C CA . ASN A 1 116 ? -2.247 4.474 -5.498 1.00 82.19 116 ASN A CA 1
ATOM 943 C C . ASN A 1 116 ? -2.348 4.488 -7.029 1.00 82.19 116 ASN A C 1
ATOM 945 O O . ASN A 1 116 ? -2.168 5.531 -7.649 1.00 82.19 116 ASN A O 1
ATOM 949 N N . SER A 1 117 ? -2.731 3.367 -7.646 1.00 81.56 117 SER A N 1
ATOM 950 C CA . SER A 1 117 ? -2.912 3.284 -9.099 1.00 81.56 117 SER A CA 1
ATOM 951 C C . SER A 1 117 ? -3.991 4.241 -9.627 1.00 81.56 117 SER A C 1
ATOM 953 O O . SER A 1 117 ? -3.855 4.754 -10.741 1.00 81.56 117 SER A O 1
ATOM 955 N N . ARG A 1 118 ? -5.047 4.510 -8.848 1.00 76.56 118 ARG A N 1
ATOM 956 C CA . ARG A 1 118 ? -6.102 5.482 -9.197 1.00 76.56 118 ARG A CA 1
ATOM 957 C C . ARG A 1 118 ? -5.681 6.930 -8.989 1.00 76.56 118 ARG A C 1
ATOM 959 O O . ARG A 1 118 ? -6.057 7.785 -9.784 1.00 76.56 118 ARG A O 1
ATOM 966 N N . ALA A 1 119 ? -4.953 7.200 -7.909 1.00 66.31 119 ALA A N 1
ATOM 967 C CA . ALA A 1 119 ? -4.546 8.547 -7.529 1.00 66.31 119 ALA A CA 1
ATOM 968 C C . ALA A 1 119 ? -3.368 9.062 -8.363 1.00 66.31 119 ALA A C 1
ATOM 970 O O . ALA A 1 119 ? -3.253 10.267 -8.557 1.00 66.31 119 ALA A O 1
ATOM 971 N N . GLN A 1 120 ? -2.519 8.167 -8.878 1.00 66.81 120 GLN A N 1
ATOM 972 C CA . GLN A 1 120 ? -1.367 8.569 -9.670 1.00 66.81 120 GLN A CA 1
ATOM 973 C C . GLN A 1 120 ? -1.783 9.068 -11.057 1.00 66.81 120 GLN A C 1
ATOM 975 O O . GLN A 1 120 ? -2.320 8.326 -11.891 1.00 66.81 120 GLN A O 1
ATOM 980 N N . THR A 1 121 ? -1.436 10.321 -11.330 1.00 75.69 121 THR A N 1
ATOM 981 C CA . THR A 1 121 ? -1.329 10.858 -12.686 1.00 75.69 121 THR A CA 1
ATOM 982 C C . THR A 1 121 ? -0.367 10.008 -13.519 1.00 75.69 121 THR A C 1
ATOM 984 O O . THR A 1 121 ? 0.464 9.262 -12.995 1.00 75.69 121 THR A O 1
ATOM 987 N N . LEU A 1 122 ? -0.470 10.090 -14.849 1.00 75.75 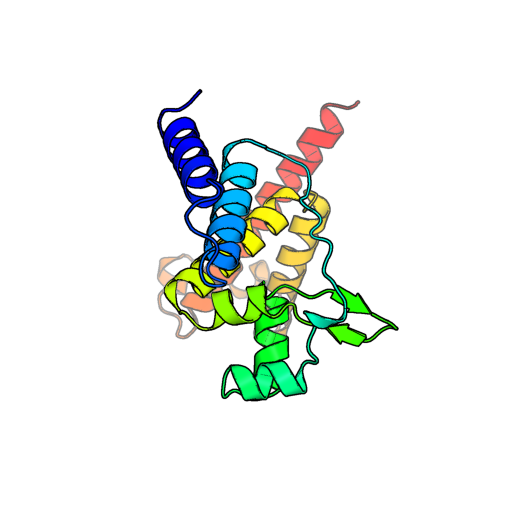122 LEU A N 1
ATOM 988 C CA . LEU A 1 122 ? 0.451 9.348 -15.717 1.00 75.75 122 LEU A CA 1
ATOM 989 C C . LEU A 1 122 ? 1.907 9.775 -15.466 1.00 75.75 122 LEU A C 1
ATOM 991 O O . LEU A 1 122 ? 2.821 8.964 -15.583 1.00 75.75 122 LEU A O 1
ATOM 995 N N . GLU A 1 123 ? 2.095 11.037 -15.095 1.00 76.75 123 GLU A N 1
ATOM 996 C CA . GLU A 1 123 ? 3.357 11.659 -14.727 1.00 76.75 123 GLU A CA 1
ATOM 997 C C . GLU A 1 123 ? 3.923 11.098 -13.410 1.00 76.75 123 GLU A C 1
ATOM 999 O O . GLU A 1 123 ? 5.094 10.733 -13.366 1.00 76.75 123 GLU A O 1
ATOM 1004 N N . GLU A 1 124 ? 3.104 10.929 -12.370 1.00 72.00 124 GLU A N 1
ATOM 1005 C CA . GLU A 1 124 ? 3.540 10.306 -11.107 1.00 72.00 124 GLU A CA 1
ATOM 1006 C C . GLU A 1 124 ? 3.838 8.809 -11.278 1.00 72.00 124 GLU A C 1
ATOM 1008 O O . GLU A 1 124 ? 4.803 8.295 -10.709 1.00 72.00 124 GLU A O 1
ATOM 1013 N N . LYS A 1 125 ? 3.065 8.095 -12.116 1.00 73.44 125 LYS A N 1
ATOM 1014 C CA . LYS A 1 125 ? 3.394 6.706 -12.498 1.00 73.44 125 LYS A CA 1
ATOM 1015 C C . LYS A 1 125 ? 4.755 6.636 -13.181 1.00 73.44 125 LYS A C 1
ATOM 1017 O O . LYS A 1 125 ? 5.543 5.735 -12.900 1.00 73.44 125 LYS A O 1
ATOM 1022 N N . LEU A 1 126 ? 5.029 7.587 -14.073 1.00 81.88 126 LEU A N 1
ATOM 1023 C CA . LEU A 1 126 ? 6.300 7.673 -14.779 1.00 81.88 126 LEU A CA 1
ATOM 1024 C C . LEU A 1 126 ? 7.463 7.928 -13.810 1.00 81.88 126 LEU A C 1
ATOM 1026 O O . LEU A 1 126 ? 8.508 7.305 -13.973 1.00 81.88 126 LEU A O 1
ATOM 1030 N N . GLU A 1 127 ? 7.283 8.781 -12.799 1.00 82.44 127 GLU A N 1
ATOM 1031 C CA . GLU A 1 127 ? 8.306 9.066 -11.784 1.00 82.44 127 GLU A CA 1
ATOM 1032 C C . GLU A 1 127 ? 8.669 7.823 -10.960 1.00 82.44 127 GLU A C 1
ATOM 1034 O O . GLU A 1 127 ? 9.850 7.509 -10.814 1.00 82.44 127 GLU A O 1
ATOM 1039 N N . VAL A 1 128 ? 7.676 7.057 -10.493 1.00 77.50 128 VAL A N 1
ATOM 1040 C CA . VAL A 1 128 ? 7.917 5.811 -9.738 1.00 77.50 128 VAL A CA 1
ATOM 1041 C C . VAL A 1 128 ? 8.671 4.784 -10.582 1.00 77.50 128 VAL A C 1
ATOM 1043 O O . VAL A 1 128 ? 9.642 4.186 -10.115 1.00 77.50 128 VAL A O 1
ATOM 1046 N N . ILE A 1 129 ? 8.251 4.588 -11.835 1.00 84.44 129 ILE A N 1
ATOM 1047 C CA . ILE A 1 129 ? 8.915 3.651 -12.749 1.00 84.44 129 ILE A CA 1
ATOM 1048 C C . ILE A 1 129 ? 10.335 4.119 -13.070 1.00 84.44 129 ILE A C 1
ATOM 1050 O O . ILE A 1 129 ? 11.256 3.305 -13.097 1.00 84.44 129 ILE A O 1
ATOM 1054 N N . GLN A 1 130 ? 10.536 5.423 -13.268 1.00 88.62 130 GLN A N 1
ATOM 1055 C CA . GLN A 1 130 ? 11.864 5.985 -13.481 1.00 88.62 130 GLN A CA 1
ATOM 1056 C C . GLN A 1 130 ? 12.760 5.774 -12.258 1.00 88.62 130 GLN A C 1
ATOM 1058 O O . GLN A 1 130 ? 13.920 5.429 -12.437 1.00 88.62 130 GLN A O 1
ATOM 1063 N N . GLY A 1 131 ? 12.231 5.909 -11.038 1.00 86.19 131 GLY A N 1
ATOM 1064 C CA . GLY A 1 131 ? 12.958 5.594 -9.808 1.00 86.19 131 GLY A CA 1
ATOM 1065 C C . GLY A 1 131 ? 13.462 4.149 -9.779 1.00 86.19 131 GLY A C 1
ATOM 1066 O O . GLY A 1 131 ? 14.642 3.926 -9.531 1.00 86.19 131 GLY A O 1
ATOM 1067 N N . ARG A 1 132 ? 12.605 3.179 -10.127 1.00 84.50 132 ARG A N 1
ATOM 1068 C CA . ARG A 1 132 ? 12.992 1.758 -10.225 1.00 84.50 132 ARG A CA 1
ATOM 1069 C C . ARG A 1 132 ? 14.039 1.493 -11.301 1.00 84.50 132 ARG A C 1
ATOM 1071 O O . ARG A 1 132 ? 14.980 0.754 -11.053 1.00 84.50 132 ARG A O 1
ATOM 1078 N N . ILE A 1 133 ? 13.908 2.115 -12.472 1.00 91.81 133 ILE A N 1
ATOM 1079 C CA . ILE A 1 133 ? 14.922 2.025 -13.534 1.00 91.81 133 ILE A CA 1
ATOM 1080 C C . ILE A 1 133 ? 16.267 2.549 -13.026 1.00 91.81 133 ILE A C 1
ATOM 1082 O O . ILE A 1 133 ? 17.275 1.876 -13.194 1.00 91.81 133 ILE A O 1
ATOM 1086 N N . THR A 1 134 ? 16.275 3.707 -12.361 1.00 92.56 134 THR A N 1
ATOM 1087 C CA . THR A 1 134 ? 17.499 4.301 -11.812 1.00 92.56 134 THR A CA 1
ATOM 1088 C C . THR A 1 134 ? 18.141 3.411 -10.743 1.00 92.56 134 THR A C 1
ATOM 1090 O O . THR A 1 134 ? 19.363 3.331 -10.681 1.00 92.56 134 THR A O 1
ATOM 1093 N N . GLU A 1 135 ? 17.347 2.728 -9.908 1.00 92.56 135 GLU A N 1
ATOM 1094 C CA . GLU A 1 135 ? 17.860 1.747 -8.938 1.00 92.56 135 GLU A CA 1
ATOM 1095 C C . GLU A 1 135 ? 18.654 0.634 -9.646 1.00 92.56 135 GLU A C 1
ATOM 1097 O O . GLU A 1 135 ? 19.806 0.396 -9.278 1.00 92.56 135 GLU A O 1
ATOM 1102 N N . TYR A 1 136 ? 18.103 0.041 -10.713 1.00 92.94 136 TYR A N 1
ATOM 1103 C CA . TYR A 1 136 ? 18.816 -0.956 -11.521 1.00 92.94 136 TYR A CA 1
ATOM 1104 C C . TYR A 1 136 ? 20.042 -0.373 -12.237 1.00 92.94 136 TYR A C 1
ATOM 1106 O O . TYR A 1 136 ? 21.097 -0.996 -12.256 1.00 92.94 136 TYR A O 1
ATOM 1114 N N . GLU A 1 137 ? 19.953 0.835 -12.794 1.00 93.75 137 GLU A N 1
ATOM 1115 C CA . GLU A 1 137 ? 21.088 1.474 -13.480 1.00 93.75 137 GLU A CA 1
ATOM 1116 C C . GLU A 1 137 ? 22.276 1.712 -12.542 1.00 93.75 137 GLU A C 1
ATOM 1118 O O . GLU A 1 137 ? 23.433 1.565 -12.944 1.00 93.75 137 GLU A O 1
ATOM 1123 N N . ILE A 1 138 ? 21.997 2.054 -11.282 1.00 93.00 138 ILE A N 1
ATOM 1124 C CA . ILE A 1 138 ? 23.011 2.201 -10.236 1.00 93.00 138 ILE A CA 1
ATOM 1125 C C . ILE A 1 138 ? 23.586 0.836 -9.849 1.00 93.00 138 ILE A C 1
ATOM 1127 O O . ILE A 1 138 ? 24.804 0.711 -9.726 1.00 93.00 138 ILE A O 1
ATOM 1131 N N . GLU A 1 139 ? 22.732 -0.170 -9.651 1.00 92.62 139 GLU A N 1
ATOM 1132 C CA . GLU A 1 139 ? 23.139 -1.519 -9.242 1.00 92.62 139 GLU A CA 1
ATOM 1133 C C . GLU A 1 139 ? 24.010 -2.212 -10.299 1.00 92.62 139 GLU A C 1
ATOM 1135 O O . GLU A 1 139 ? 25.067 -2.755 -9.976 1.00 92.62 139 GLU A O 1
ATOM 1140 N N . TYR A 1 140 ? 23.611 -2.125 -11.569 1.00 91.12 140 TYR A N 1
ATOM 1141 C CA . TYR A 1 140 ? 24.267 -2.782 -12.702 1.00 91.12 140 TYR A CA 1
ATOM 1142 C C . TYR A 1 140 ? 25.293 -1.886 -13.420 1.00 91.12 140 TYR A C 1
ATOM 1144 O O . TYR A 1 140 ? 26.010 -2.342 -14.312 1.00 91.12 140 TYR A O 1
ATOM 1152 N N . GLY A 1 141 ? 25.412 -0.617 -13.014 1.00 92.12 141 GLY A N 1
ATOM 1153 C CA . GLY A 1 141 ? 26.472 0.296 -13.448 1.00 92.12 141 GLY A CA 1
ATOM 1154 C C . GLY A 1 141 ? 26.331 0.830 -14.878 1.00 92.12 141 GLY A C 1
ATOM 1155 O O . GLY A 1 141 ? 27.338 1.159 -15.509 1.00 92.12 141 GLY A O 1
ATOM 1156 N N . GLY A 1 142 ? 25.112 0.920 -15.408 1.00 92.69 142 GLY A N 1
ATOM 1157 C CA . GLY A 1 142 ? 24.855 1.428 -16.757 1.00 92.69 142 GLY A CA 1
ATOM 1158 C C . GLY A 1 142 ? 23.383 1.379 -17.150 1.00 92.69 142 GLY A C 1
ATOM 1159 O O . GLY A 1 142 ? 22.562 0.856 -16.416 1.00 92.69 142 GLY A O 1
ATOM 1160 N N . GLU A 1 143 ? 23.047 1.924 -18.319 1.00 93.69 143 GLU A N 1
ATOM 1161 C CA . GLU A 1 143 ? 21.678 1.911 -18.857 1.00 93.69 143 GLU A CA 1
ATOM 1162 C C . GLU A 1 143 ? 21.308 0.545 -19.456 1.00 93.69 143 GLU A C 1
ATOM 1164 O O . GLU A 1 143 ? 22.151 -0.125 -20.065 1.00 93.69 143 GLU A O 1
ATOM 1169 N N . PHE A 1 144 ? 20.025 0.168 -19.371 1.00 92.56 144 PHE A N 1
ATOM 1170 C CA . PHE A 1 144 ? 19.523 -1.126 -19.862 1.00 92.56 144 PHE A CA 1
ATOM 1171 C C . PHE A 1 144 ? 19.899 -1.375 -21.326 1.00 92.56 144 PHE A C 1
ATOM 1173 O O . PHE A 1 144 ? 20.402 -2.439 -21.681 1.00 92.56 144 PHE A O 1
ATOM 1180 N N . GLU A 1 145 ? 19.682 -0.377 -22.184 1.00 91.75 145 GLU A N 1
ATOM 1181 C CA . GLU A 1 145 ? 19.915 -0.492 -23.626 1.00 91.75 145 GLU A CA 1
ATOM 1182 C C . GLU A 1 145 ? 21.391 -0.748 -23.955 1.00 91.75 145 GLU A C 1
ATOM 1184 O O . GLU A 1 145 ? 21.705 -1.513 -24.868 1.00 91.75 145 GLU A O 1
ATOM 1189 N N . HIS A 1 146 ? 22.310 -0.172 -23.176 1.00 92.31 146 HIS A N 1
ATOM 1190 C CA . HIS A 1 146 ? 23.744 -0.379 -23.361 1.00 92.31 146 HIS A CA 1
ATOM 1191 C C . HIS A 1 146 ? 24.197 -1.766 -22.899 1.00 92.31 146 HIS A C 1
ATOM 1193 O O . HIS A 1 146 ? 25.031 -2.389 -23.557 1.00 92.31 146 HIS A O 1
ATOM 1199 N N . LEU A 1 147 ? 23.660 -2.250 -21.778 1.00 90.62 147 LEU A N 1
ATOM 1200 C CA . LEU A 1 147 ? 24.092 -3.505 -21.162 1.00 90.62 147 LEU A CA 1
ATOM 1201 C C . LEU A 1 147 ? 23.402 -4.734 -21.775 1.00 90.62 147 LEU A C 1
ATOM 1203 O O . LEU A 1 147 ? 24.042 -5.760 -22.030 1.00 90.62 147 LEU A O 1
ATOM 1207 N N . TYR A 1 148 ? 22.102 -4.622 -22.048 1.00 91.88 148 TYR A N 1
ATOM 1208 C CA . TYR A 1 148 ? 21.229 -5.747 -22.383 1.00 91.88 148 TYR A CA 1
ATOM 1209 C C . TYR A 1 148 ? 20.404 -5.537 -23.662 1.00 91.88 148 TYR A C 1
ATOM 1211 O O . TYR A 1 148 ? 19.902 -6.521 -24.200 1.00 91.88 148 TYR A O 1
ATOM 1219 N N . GLY A 1 149 ? 20.323 -4.321 -24.220 1.00 86.69 149 GLY A N 1
ATOM 1220 C CA . GLY A 1 149 ? 19.477 -4.009 -25.389 1.00 86.69 149 GLY A CA 1
ATOM 1221 C C . GLY A 1 149 ? 19.772 -4.830 -26.655 1.00 86.69 149 GLY A C 1
ATOM 1222 O O . GLY A 1 149 ? 18.880 -5.079 -27.463 1.00 86.69 149 GLY A O 1
ATOM 1223 N N . ASN A 1 150 ? 21.004 -5.328 -26.806 1.00 88.56 150 ASN A N 1
ATOM 1224 C CA . ASN A 1 150 ? 21.410 -6.186 -27.930 1.00 88.56 150 ASN A CA 1
ATOM 1225 C C . ASN A 1 150 ? 21.319 -7.694 -27.636 1.00 88.56 150 ASN A C 1
ATOM 1227 O O . ASN A 1 150 ? 21.654 -8.510 -28.499 1.00 88.56 150 ASN A O 1
ATOM 1231 N N . LYS A 1 151 ? 20.928 -8.093 -26.421 1.00 89.06 151 LYS A N 1
ATOM 1232 C CA . LYS A 1 151 ? 20.806 -9.504 -26.044 1.00 89.06 151 LYS A CA 1
ATOM 1233 C C . LYS A 1 151 ? 19.389 -9.990 -26.332 1.00 89.06 151 LYS A C 1
ATOM 1235 O O . LYS A 1 151 ? 18.410 -9.320 -26.025 1.00 89.06 151 LYS A O 1
ATOM 1240 N N . SER A 1 152 ? 19.273 -11.184 -26.905 1.00 89.31 152 SER A N 1
ATOM 1241 C CA . SER A 1 152 ? 17.980 -11.861 -27.026 1.00 89.31 152 SER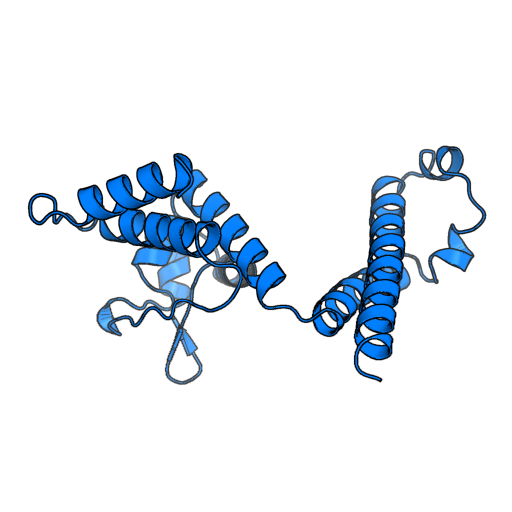 A CA 1
ATOM 1242 C C . SER A 1 152 ? 17.501 -12.369 -25.668 1.00 89.31 152 SER A C 1
ATOM 1244 O O . SER A 1 152 ? 18.326 -12.728 -24.833 1.00 89.31 152 SER A O 1
ATOM 1246 N N . ASP A 1 153 ? 16.195 -12.554 -25.504 1.00 85.75 153 ASP A N 1
ATOM 1247 C CA . ASP A 1 153 ? 15.603 -13.062 -24.257 1.00 85.75 153 ASP A CA 1
ATOM 1248 C C . ASP A 1 153 ? 16.190 -14.418 -23.836 1.00 85.75 153 ASP A C 1
ATOM 1250 O O . ASP A 1 153 ? 16.496 -14.609 -22.670 1.00 85.75 153 ASP A O 1
ATOM 1254 N N . SER A 1 154 ? 16.490 -15.309 -24.787 1.00 87.19 154 SER A N 1
ATOM 1255 C CA . SER A 1 154 ? 17.166 -16.588 -24.499 1.00 87.19 154 SER A CA 1
ATOM 1256 C C . SER A 1 154 ? 18.602 -16.439 -23.977 1.00 87.19 154 SER A C 1
ATOM 1258 O O . SER A 1 154 ? 19.112 -17.363 -23.354 1.00 87.19 154 SER A O 1
ATOM 1260 N N . LEU A 1 155 ? 19.277 -15.323 -24.269 1.00 85.75 155 LEU A N 1
ATOM 1261 C CA . LEU A 1 155 ? 20.610 -15.025 -23.734 1.00 85.75 155 LEU A CA 1
ATOM 1262 C C . LEU A 1 155 ? 20.516 -14.374 -22.353 1.00 85.75 155 LEU A C 1
ATOM 1264 O O . LEU A 1 155 ? 21.419 -14.562 -21.550 1.00 85.75 155 LEU A O 1
ATOM 1268 N N . ILE A 1 156 ? 19.447 -13.616 -22.094 1.00 85.69 156 ILE A N 1
ATOM 1269 C CA . ILE A 1 156 ? 19.155 -13.028 -20.781 1.00 85.69 156 ILE A CA 1
ATOM 1270 C C . ILE A 1 156 ? 18.759 -14.124 -19.789 1.00 85.69 156 ILE A C 1
ATOM 1272 O O . ILE A 1 156 ? 19.251 -14.123 -18.672 1.00 85.69 156 ILE A O 1
ATOM 1276 N N . ASP A 1 157 ? 17.952 -15.094 -20.222 1.00 87.12 157 ASP A N 1
ATOM 1277 C CA . ASP A 1 157 ? 17.509 -16.237 -19.409 1.00 87.12 157 ASP A CA 1
ATOM 1278 C C . ASP A 1 157 ? 18.670 -17.119 -18.914 1.00 87.12 157 ASP A C 1
ATOM 1280 O O . ASP A 1 157 ? 18.554 -17.825 -17.919 1.00 87.12 157 ASP A O 1
ATOM 1284 N N . GLY A 1 158 ? 19.815 -17.060 -19.603 1.00 83.62 158 GLY A N 1
ATOM 1285 C CA . GLY A 1 158 ? 21.042 -17.750 -19.209 1.00 83.62 158 GLY A CA 1
ATOM 1286 C C . GLY A 1 158 ? 21.950 -16.967 -18.255 1.00 83.62 158 GLY A C 1
ATOM 1287 O O . GLY A 1 158 ? 23.038 -17.457 -17.962 1.00 83.62 158 GLY A O 1
ATOM 1288 N N . LEU A 1 159 ? 21.566 -15.757 -17.831 1.00 86.94 159 LEU A N 1
ATOM 1289 C CA . LEU A 1 159 ? 22.311 -14.959 -16.853 1.00 86.94 159 LEU A CA 1
ATOM 1290 C C . LEU A 1 159 ? 21.915 -15.347 -15.427 1.00 86.94 159 LEU A C 1
ATOM 1292 O O . LEU A 1 159 ? 20.763 -15.690 -15.168 1.00 86.94 159 LEU A O 1
ATOM 1296 N N . ASP A 1 160 ? 22.849 -15.220 -14.486 1.00 85.94 160 ASP A N 1
ATOM 1297 C CA . ASP A 1 160 ? 22.559 -15.466 -13.069 1.00 85.94 160 ASP A CA 1
ATOM 1298 C C . ASP A 1 160 ? 21.548 -14.433 -12.528 1.00 85.94 160 ASP A C 1
ATOM 1300 O O . ASP A 1 160 ? 20.702 -14.747 -11.693 1.00 85.94 160 ASP A O 1
ATOM 1304 N N . GLU A 1 161 ? 21.586 -13.214 -13.070 1.00 86.81 161 GLU A N 1
ATOM 1305 C CA . GLU A 1 161 ? 20.689 -12.094 -12.782 1.00 86.81 161 GLU A CA 1
ATOM 1306 C C . GLU A 1 161 ? 19.441 -12.018 -13.689 1.00 86.81 161 GLU A C 1
ATOM 1308 O O . GLU A 1 161 ? 18.795 -10.972 -13.766 1.00 86.81 161 GLU A O 1
ATOM 1313 N N . ALA A 1 162 ? 19.085 -13.092 -14.408 1.00 84.31 162 ALA A N 1
ATOM 1314 C CA . ALA A 1 162 ? 18.017 -13.074 -15.419 1.00 84.31 162 ALA A CA 1
ATOM 1315 C C . ALA A 1 162 ? 16.703 -12.438 -14.928 1.00 84.31 162 ALA A C 1
ATOM 1317 O O . ALA A 1 162 ? 16.081 -11.665 -15.657 1.00 84.31 162 ALA A O 1
ATOM 1318 N N . VAL A 1 163 ? 16.297 -12.740 -13.690 1.00 84.19 163 VAL A N 1
ATOM 1319 C CA . VAL A 1 163 ? 15.065 -12.219 -13.071 1.00 84.19 163 VAL A CA 1
ATOM 1320 C C . VAL A 1 163 ? 15.086 -10.694 -12.996 1.00 84.19 163 VAL A C 1
ATOM 1322 O O . VAL A 1 163 ? 14.165 -10.046 -13.488 1.00 84.19 163 VAL A O 1
ATOM 1325 N N . ASP A 1 164 ? 16.165 -10.122 -12.467 1.00 85.88 164 ASP A N 1
ATOM 1326 C CA . ASP A 1 164 ? 16.320 -8.675 -12.315 1.00 85.88 164 ASP A CA 1
ATOM 1327 C C . ASP A 1 164 ? 16.372 -7.978 -13.678 1.00 85.88 164 ASP A C 1
ATOM 1329 O O . ASP A 1 164 ? 15.746 -6.936 -13.878 1.00 85.88 164 ASP A O 1
ATOM 1333 N N . VAL A 1 165 ? 17.059 -8.582 -14.655 1.00 89.38 165 VAL A N 1
ATOM 1334 C CA . VAL A 1 165 ? 17.134 -8.051 -16.025 1.00 89.38 165 VAL A CA 1
ATOM 1335 C C . VAL A 1 165 ? 15.759 -8.079 -16.705 1.00 89.38 165 VAL A C 1
ATOM 1337 O O . VAL A 1 165 ? 15.406 -7.133 -17.417 1.00 89.38 165 VAL A O 1
ATOM 1340 N N . PHE A 1 166 ? 14.949 -9.120 -16.488 1.00 88.75 166 PHE A N 1
ATOM 1341 C CA . PHE A 1 166 ? 13.580 -9.183 -17.008 1.00 88.75 166 PHE A CA 1
ATOM 1342 C C . PHE A 1 166 ? 12.642 -8.185 -16.324 1.00 88.75 166 PHE A C 1
ATOM 1344 O O . PHE A 1 166 ? 11.859 -7.528 -17.018 1.00 88.75 166 PHE A O 1
ATOM 1351 N N . ASP A 1 167 ? 12.744 -8.017 -15.007 1.00 83.00 167 ASP A N 1
ATOM 1352 C CA . ASP A 1 167 ? 11.978 -7.013 -14.266 1.00 83.00 167 ASP A CA 1
ATOM 1353 C C . ASP A 1 167 ? 12.331 -5.600 -14.743 1.00 83.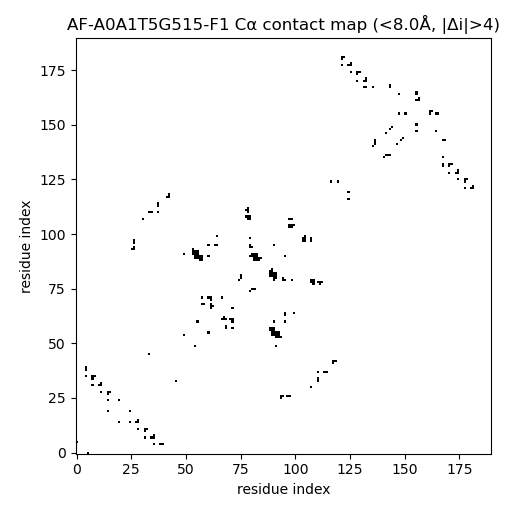00 167 ASP A C 1
ATOM 1355 O O . ASP A 1 167 ? 11.445 -4.796 -15.061 1.00 83.00 167 ASP A O 1
ATOM 1359 N N . TRP A 1 168 ? 13.623 -5.320 -14.916 1.00 92.19 168 TRP A N 1
ATOM 1360 C CA . TRP A 1 168 ? 14.108 -4.061 -15.465 1.00 92.19 168 TRP A CA 1
ATOM 1361 C C . TRP A 1 168 ? 13.593 -3.811 -16.889 1.00 92.19 168 TRP A C 1
ATOM 1363 O O . TRP A 1 168 ? 13.024 -2.747 -17.161 1.00 92.19 168 TRP A O 1
ATOM 1373 N N . LYS A 1 169 ? 13.669 -4.810 -17.782 1.00 90.88 169 LYS A N 1
ATOM 1374 C CA . LYS A 1 169 ? 13.057 -4.753 -19.124 1.00 90.88 169 LYS A CA 1
ATOM 1375 C C . LYS A 1 169 ? 11.557 -4.449 -19.039 1.00 90.88 169 LYS A C 1
ATOM 1377 O O . LYS A 1 169 ? 11.038 -3.639 -19.813 1.00 90.88 169 LYS A O 1
ATOM 1382 N N . GLY A 1 170 ? 10.859 -5.055 -18.079 1.00 87.56 170 GLY A N 1
ATOM 1383 C CA . GLY A 1 170 ? 9.453 -4.795 -17.782 1.00 87.56 170 GLY A CA 1
ATOM 1384 C C . GLY A 1 170 ? 9.184 -3.329 -17.437 1.00 87.56 170 GLY A C 1
ATOM 1385 O O . GLY A 1 170 ? 8.259 -2.727 -17.991 1.00 87.56 170 GLY A O 1
ATOM 1386 N N . TYR A 1 171 ? 10.013 -2.717 -16.590 1.00 85.62 171 TYR A N 1
ATOM 1387 C CA . TYR A 1 171 ? 9.907 -1.293 -16.264 1.00 85.62 171 TYR A CA 1
ATOM 1388 C C . TYR A 1 171 ? 10.167 -0.384 -17.478 1.00 85.62 171 TYR A C 1
ATOM 1390 O O . TYR A 1 171 ? 9.432 0.588 -17.668 1.00 85.62 171 TYR A O 1
ATOM 1398 N N . ILE A 1 172 ? 11.124 -0.716 -18.357 1.00 90.69 172 ILE A N 1
ATOM 1399 C CA . ILE A 1 172 ? 11.369 0.029 -19.611 1.00 90.69 172 ILE A CA 1
ATOM 1400 C C . ILE A 1 172 ? 10.135 0.002 -20.527 1.00 90.69 172 ILE A C 1
ATOM 1402 O O . ILE A 1 172 ? 9.708 1.039 -21.048 1.00 90.69 172 ILE A O 1
ATOM 1406 N N . VAL A 1 173 ? 9.507 -1.166 -20.694 1.00 90.38 173 VAL A N 1
ATOM 1407 C CA . VAL A 1 173 ? 8.275 -1.307 -21.490 1.00 90.38 173 VAL A CA 1
ATOM 1408 C C . VAL A 1 173 ? 7.142 -0.466 -20.900 1.00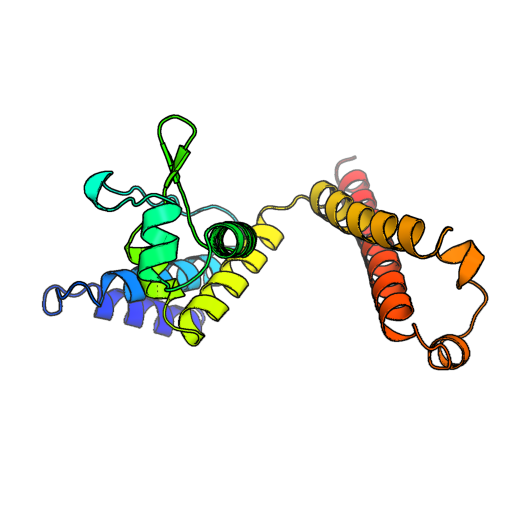 90.38 173 VAL A C 1
ATOM 1410 O O . VAL A 1 173 ? 6.465 0.261 -21.636 1.00 90.38 173 VAL A O 1
ATOM 1413 N N . GLN A 1 174 ? 6.955 -0.514 -19.579 1.00 84.25 174 GLN A N 1
ATOM 1414 C CA . GLN A 1 174 ? 5.924 0.268 -18.897 1.00 84.25 174 GLN A CA 1
ATOM 1415 C C . GLN A 1 174 ? 6.166 1.781 -19.021 1.00 84.25 174 GLN A C 1
ATOM 1417 O O . GLN A 1 174 ? 5.234 2.517 -19.353 1.00 84.25 174 GLN A O 1
ATOM 1422 N N . LYS A 1 175 ? 7.413 2.250 -18.854 1.00 89.31 175 LYS A N 1
ATOM 1423 C CA . LYS A 1 175 ? 7.814 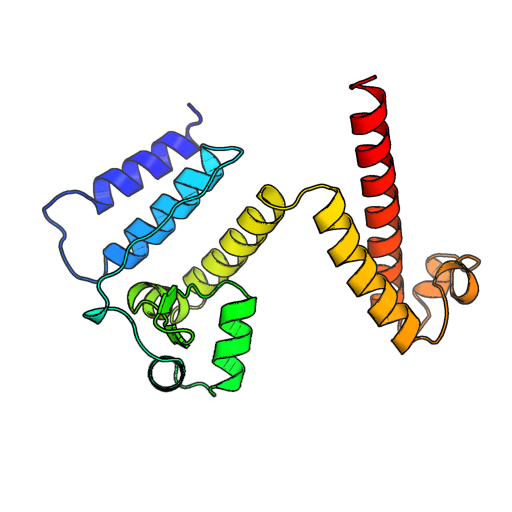3.650 -19.088 1.00 89.31 175 LYS A CA 1
ATOM 1424 C C . LYS A 1 175 ? 7.421 4.111 -20.493 1.00 89.31 175 LYS A C 1
ATOM 1426 O O . LYS A 1 175 ? 6.774 5.147 -20.653 1.00 89.31 175 LYS A O 1
ATOM 1431 N N . ASN A 1 176 ? 7.754 3.321 -21.513 1.00 90.12 176 ASN A N 1
ATOM 1432 C CA . ASN A 1 176 ? 7.438 3.639 -22.906 1.00 90.12 176 ASN A CA 1
ATOM 1433 C C . ASN A 1 176 ? 5.924 3.671 -23.173 1.00 90.12 176 ASN A C 1
ATOM 1435 O O . ASN A 1 176 ? 5.442 4.530 -23.916 1.00 90.12 176 ASN A O 1
ATOM 1439 N N . ALA A 1 177 ? 5.157 2.768 -22.558 1.00 86.31 177 ALA A N 1
ATOM 1440 C CA . ALA A 1 177 ? 3.701 2.770 -22.651 1.00 86.31 177 ALA A CA 1
ATOM 1441 C C . ALA A 1 177 ? 3.083 4.023 -22.003 1.00 86.31 177 ALA A C 1
ATOM 1443 O O . ALA A 1 177 ? 2.205 4.647 -22.602 1.00 86.31 177 ALA A O 1
ATOM 1444 N N . LEU A 1 178 ? 3.568 4.432 -20.826 1.00 84.25 178 LEU A N 1
ATOM 1445 C CA . LEU A 1 178 ? 3.111 5.648 -20.146 1.00 84.25 178 LEU A CA 1
ATOM 1446 C C . LEU A 1 178 ? 3.433 6.910 -20.949 1.00 84.25 178 LEU A C 1
ATOM 1448 O O . LEU A 1 178 ? 2.556 7.752 -21.128 1.00 84.25 178 LEU A O 1
ATOM 1452 N N . LEU A 1 179 ? 4.641 7.020 -21.510 1.00 87.94 179 LEU A N 1
ATOM 1453 C CA . LEU A 1 179 ? 5.018 8.154 -22.362 1.00 87.94 179 LEU A CA 1
ATOM 1454 C C . LEU A 1 179 ? 4.088 8.297 -23.575 1.00 87.94 179 LEU A C 1
ATOM 1456 O O . LEU A 1 179 ? 3.662 9.410 -23.892 1.00 87.94 179 LEU A O 1
ATOM 1460 N N . LYS A 1 180 ? 3.704 7.182 -24.210 1.00 89.06 180 LYS A N 1
ATOM 1461 C CA . LYS A 1 180 ? 2.712 7.183 -25.300 1.00 89.06 180 LYS A CA 1
ATOM 1462 C C . LYS A 1 180 ? 1.341 7.675 -24.828 1.00 89.06 180 LYS A C 1
ATOM 1464 O O . LYS A 1 180 ? 0.716 8.478 -25.516 1.00 89.06 180 LYS A O 1
ATOM 1469 N N . GLN A 1 181 ? 0.879 7.237 -23.654 1.00 83.31 181 GLN A N 1
ATOM 1470 C CA . GLN A 1 181 ? -0.402 7.682 -23.087 1.00 83.31 181 GLN A CA 1
ATOM 1471 C C . GLN A 1 181 ? -0.397 9.180 -22.741 1.00 83.31 181 GLN A C 1
ATOM 1473 O O . GLN A 1 181 ? -1.373 9.877 -23.020 1.00 83.31 181 GLN A O 1
ATOM 1478 N N . ILE A 1 182 ? 0.709 9.694 -22.192 1.00 84.81 182 ILE A N 1
ATOM 1479 C CA . ILE A 1 182 ? 0.891 11.124 -21.893 1.00 84.81 182 ILE A CA 1
ATOM 1480 C C . ILE A 1 182 ? 0.845 11.948 -23.185 1.00 84.81 182 ILE A C 1
ATOM 1482 O O . ILE A 1 182 ? 0.146 12.960 -23.251 1.00 84.81 182 ILE A O 1
ATOM 1486 N N . GLN A 1 183 ? 1.554 11.512 -24.232 1.00 85.50 183 GLN A N 1
ATOM 1487 C CA . GLN A 1 183 ? 1.546 12.179 -25.539 1.00 85.50 183 GLN A CA 1
ATOM 1488 C C . GLN A 1 183 ? 0.146 12.188 -26.167 1.00 85.50 183 GLN A C 1
ATOM 1490 O O . GLN A 1 183 ? -0.299 13.233 -26.641 1.00 85.50 183 GLN A O 1
ATOM 1495 N N . ALA A 1 184 ? -0.582 11.069 -26.103 1.00 83.75 184 ALA A N 1
ATOM 1496 C CA . ALA A 1 184 ? -1.955 10.977 -26.598 1.00 83.75 184 ALA A CA 1
ATOM 1497 C C . ALA A 1 184 ? -2.908 11.930 -25.853 1.00 83.75 184 ALA A C 1
ATOM 1499 O O . ALA A 1 184 ? -3.674 12.655 -26.489 1.00 83.75 184 ALA A O 1
ATOM 1500 N N . LYS A 1 185 ? -2.821 12.014 -24.516 1.00 76.81 185 LYS A N 1
ATOM 1501 C CA . LYS A 1 185 ? -3.612 12.976 -23.725 1.00 76.81 185 LYS A CA 1
ATOM 1502 C C . LYS A 1 185 ? -3.304 14.431 -24.085 1.00 76.81 185 LYS A C 1
ATOM 1504 O O . LYS A 1 185 ? -4.223 15.242 -24.149 1.00 76.81 185 LYS A O 1
ATOM 1509 N N . LYS A 1 186 ? -2.037 14.768 -24.345 1.00 76.12 186 LYS A N 1
ATOM 1510 C CA . LYS A 1 186 ? -1.635 16.131 -24.735 1.00 76.12 186 LYS A CA 1
ATOM 1511 C C . LYS A 1 186 ? -2.093 16.502 -26.149 1.00 76.12 186 LYS A C 1
ATOM 1513 O O . LYS A 1 186 ? -2.483 17.641 -26.359 1.00 76.12 186 LYS A O 1
ATOM 1518 N N . GLY A 1 187 ? -2.101 15.551 -27.084 1.00 63.34 187 GLY A N 1
ATOM 1519 C CA . GLY A 1 187 ? -2.576 15.765 -28.458 1.00 63.34 187 GLY A CA 1
ATOM 1520 C C . GLY A 1 187 ? -4.100 15.808 -28.621 1.00 63.34 187 GLY A C 1
ATOM 1521 O O . GLY A 1 187 ? -4.574 16.290 -29.639 1.00 63.34 187 GLY A O 1
ATOM 1522 N N . THR A 1 188 ? -4.867 15.326 -27.638 1.00 54.44 188 THR A N 1
ATOM 1523 C CA . THR A 1 188 ? -6.346 15.354 -27.663 1.00 54.44 188 THR A CA 1
ATOM 1524 C C . THR A 1 188 ? -6.919 16.654 -27.068 1.00 54.44 188 THR A C 1
ATOM 1526 O O . THR A 1 188 ? -8.085 16.968 -27.275 1.00 54.44 188 THR A O 1
ATOM 1529 N N . ASN A 1 189 ? -6.096 17.418 -26.339 1.00 49.91 189 ASN A N 1
ATOM 1530 C CA . ASN A 1 189 ? -6.450 18.701 -25.717 1.00 49.91 189 ASN A CA 1
ATOM 1531 C C . ASN A 1 189 ? -5.920 19.926 -26.503 1.00 49.91 189 ASN A C 1
ATOM 1533 O O . ASN A 1 189 ? -5.884 21.025 -25.947 1.00 49.91 189 ASN A O 1
ATOM 1537 N N . ALA A 1 190 ? -5.473 19.732 -27.749 1.00 43.16 190 ALA A N 1
ATOM 1538 C CA . ALA A 1 190 ? -5.007 20.772 -28.672 1.00 43.16 190 ALA A CA 1
ATOM 1539 C C . ALA A 1 190 ? -5.975 20.895 -29.855 1.00 43.16 190 ALA A C 1
ATOM 1541 O O . ALA A 1 190 ? -6.197 22.042 -30.304 1.00 43.16 190 ALA A O 1
#

Secondary structure (DSSP, 8-state):
--HHHHHHHHHHHHHHSGGG-STTHHHHHHHHHHHHHHHH-SS--------GGGEE-HHHHHHHHTS-HHHHHHHHHTT---EEETTEEEEEHHHHHHHHSHHHHHHHHHHHHHHHHHH--HHHHHHHHHHHHHHHHHHHTS-HHHHTTTS-HHHHTTSTTHHHHHHHHHHHHHHHHHHHHHHHHHHH--

pLDDT: mean 83.91, std 11.92, range [43.16, 97.25]

Foldseek 3Di:
DDPVLVVLVVVLVVLVDPPDPDPVSVLVNVLSVLVNCLVPDLDDDDDDDDDPVQWAALVVLCVLLVHDSVVSVVLVVQQQDWDQDPNGTIGGNSSSVLCSDPVSSVSRSVSVVSNCVSPDDLVNVLVVLVVLQVVVCVVVVHHLCVPPVPPDLVRLVPDPCSVVNVVSVVSVVSNVVSVVVVVVVVVVVD

Mean predicted aligned error: 13.1 Å